Protein 9QK5 (pdb70)

Foldseek 3Di:
DKDKDCQLPDDAPQADPVRSVVCSVVCVVFVMDTDDPQKDKDKDKHKAQFAQVLLLVLVQPPQCLVQQAPQWPDKDQDPPDDSDFFGWIWTWGNDVDPTWTFIKGWHDDDPVQAKTKIFGPDIPDQFARKIKMKGKDWDDDPRGIIIMIMMMIMGGHDPPGDNCRSCVVVVVRVVRSVVSSNVSSNVCRVVPD

Organism: Solanum lycopersicum (NCBI:txid4081)

Nearest PDB structures (foldseek):
  7z1r-assembly1_D000  TM=9.922E-01  e=2.285E-39  Solanum lycopersicum
  7z1s-assembly1_A-2  TM=9.918E-01  e=5.623E-37  Solanum lycopersicum
  9gnm-assembly1_A  TM=9.883E-01  e=2.238E-33  Escherichia coli
  5mmq-assembly1_B  TM=9.909E-01  e=1.147E-32  Citrus sinensis
  8aya-assembly1_A  TM=9.780E-01  e=4.595E-31  Citrus sinensis

Sequence (193 aa):
LSTITTHHLTVPPGLTPEEFQELSSSIAEFHSYRINPGQCSSLLAQRIHAPVETVWTVVRRFDKPQTYYKHFIKSCSVGEDFRMTVGSTRDVTVISGLPAATSTERLDILDDDRHVTGFSIIGGEHRLRNYRSVTTVHGFERDGEIWTVVLESYVVDVPEGNTEEDTRLFADTVVKLNLQKLASVTETLAREAG

Radius of gyration: 16.55 Å; Cα contacts (8 Å, |Δi|>4): 390; chains: 1; bounding box: 50×35×40 Å

Structure (mmCIF, N/CA/C/O backbone):
data_9QK5
#
_entry.id   9QK5
#
_cell.length_a   90.066
_cell.length_b   90.066
_cell.length_c   51.402
_cell.angle_alpha   90.000
_cell.angle_beta   90.000
_cell.angle_gamma   120.000
#
_symmetry.space_group_name_H-M   'P 32 2 1'
#
loop_
_entity.id
_entity.type
_entity.pdbx_description
1 polymer SlPYL1-NIO
2 non-polymer 'CAFFEIC ACID'
3 non-polymer 'DIMETHYL SULFOXIDE'
4 non-polymer 'SULFATE ION'
5 water water
#
loop_
_atom_site.group_PDB
_atom_site.id
_atom_site.type_symbol
_atom_site.label_atom_id
_atom_site.label_alt_id
_atom_site.label_comp_id
_atom_site.label_asym_id
_atom_site.label_entity_id
_atom_site.label_seq_id
_atom_site.pdbx_PDB_ins_code
_atom_site.Cartn_x
_atom_site.Cartn_y
_atom_site.Cartn_z
_atom_site.occupancy
_atom_site.B_iso_or_equiv
_atom_site.auth_seq_id
_atom_site.auth_comp_id
_atom_site.auth_asym_id
_atom_site.auth_atom_id
_atom_site.pdbx_PDB_model_num
ATOM 1 N N . LEU A 1 27 ? 9.37561 29.10239 16.99236 1.000 66.72319 28 LEU A N 1
ATOM 2 C CA . LEU A 1 27 ? 9.37113 28.94646 15.53988 1.000 46.61948 28 LEU A CA 1
ATOM 3 C C . LEU A 1 27 ? 10.69906 28.38421 15.02963 1.000 41.45671 28 LEU A C 1
ATOM 4 O O . LEU A 1 27 ? 11.15782 27.35688 15.51770 1.000 48.15744 28 LEU A O 1
ATOM 9 N N . SER A 1 28 ? 11.30699 29.05662 14.05397 1.000 39.39577 29 SER A N 1
ATOM 10 C CA . SER A 1 28 ? 12.53907 28.57744 13.44666 1.000 45.87484 29 SER A CA 1
ATOM 11 C C . SER A 1 28 ? 13.74164 28.99432 14.28143 1.000 53.22912 29 SER A C 1
ATOM 12 O O . SER A 1 28 ? 13.74532 30.04527 14.92447 1.000 41.43173 29 SER A O 1
ATOM 15 N N . THR A 1 29 ? 14.77417 28.15670 14.26385 1.000 37.98717 30 THR A N 1
ATOM 16 C CA . THR A 1 29 ? 16.00753 28.42728 14.98163 1.000 33.92334 30 THR A CA 1
ATOM 17 C C . THR A 1 29 ? 17.17834 28.15846 14.04789 1.000 33.90545 30 THR A C 1
ATOM 18 O O . THR A 1 29 ? 17.03368 27.51869 13.00483 1.000 41.00892 30 THR A O 1
ATOM 22 N N . ILE A 1 30 ? 18.34166 28.65441 14.42913 1.000 33.38448 31 ILE A N 1
ATOM 23 C CA . ILE A 1 30 ? 19.57457 28.43101 13.68003 1.000 32.12049 31 ILE A CA 1
ATOM 24 C C . ILE A 1 30 ? 20.36513 27.32731 14.36378 1.000 40.51317 31 ILE A C 1
ATOM 25 O O . ILE A 1 30 ? 20.47175 27.29397 15.59756 1.000 36.66316 31 ILE A O 1
ATOM 30 N N . THR A 1 31 ? 20.89530 26.40094 13.56571 1.000 33.26585 32 THR A N 1
ATOM 31 C CA . THR A 1 31 ? 21.74691 25.35517 14.10864 1.000 34.15916 32 THR A CA 1
ATOM 32 C C . THR A 1 31 ? 23.00519 25.96820 14.71487 1.000 28.60789 32 THR A C 1
ATOM 33 O O . THR A 1 31 ? 23.39191 27.09677 14.40432 1.000 30.98145 32 THR A O 1
ATOM 37 N N . THR A 1 32 ? 23.63005 25.21777 15.62227 1.000 31.02203 33 THR A N 1
ATOM 38 C CA . THR A 1 32 ? 24.80992 25.69353 16.33621 1.000 30.15460 33 THR A CA 1
ATOM 39 C C . THR A 1 32 ? 26.04193 24.85555 16.02842 1.000 32.09060 33 THR A C 1
ATOM 40 O O . THR A 1 32 ? 27.00407 24.87523 16.80230 1.000 28.97927 33 THR A O 1
ATOM 44 N N . HIS A 1 33 ? 26.02580 24.11984 14.90818 1.000 26.83219 34 HIS A N 1
ATOM 45 C CA . HIS A 1 33 ? 27.15156 23.26740 14.54155 1.000 29.32823 34 HIS A CA 1
ATOM 46 C C . HIS A 1 33 ? 28.44527 24.05708 14.44705 1.000 25.50528 34 HIS A C 1
ATOM 47 O O . HIS A 1 33 ? 29.52571 23.51471 14.70300 1.000 27.20134 34 HIS A O 1
ATOM 54 N N . HIS A 1 34 ? 28.35794 25.32292 14.07106 1.000 25.09649 35 HIS A N 1
ATOM 55 C CA . HIS A 1 34 ? 29.53144 26.15864 13.87336 1.000 27.03595 35 HIS A CA 1
ATOM 56 C C . HIS A 1 34 ? 30.05701 26.76306 15.16655 1.000 24.70435 35 HIS A C 1
ATOM 57 O O . HIS A 1 34 ? 31.01699 27.53905 15.12002 1.000 25.18739 35 HIS A O 1
ATOM 64 N N . LEU A 1 35 ? 29.47613 26.42480 16.31668 1.000 23.93341 36 LEU A N 1
ATOM 65 C CA . LEU A 1 35 ? 29.86685 27.04650 17.57332 1.000 25.40456 36 LEU A CA 1
ATOM 66 C C . LEU A 1 35 ? 30.50305 26.08160 18.56470 1.000 31.38546 36 LEU A C 1
ATOM 67 O O . LEU A 1 35 ? 30.98088 26.53114 19.61272 1.000 34.06048 36 LEU A O 1
ATOM 72 N N . THR A 1 36 ? 30.53587 24.78440 18.26296 1.000 28.31301 37 THR A N 1
ATOM 73 C CA . THR A 1 36 ? 31.13166 23.78120 19.13102 1.000 28.91022 37 THR A CA 1
ATOM 74 C C . THR A 1 36 ? 31.94117 22.82353 18.27088 1.000 28.78569 37 THR A C 1
ATOM 75 O O . THR A 1 36 ? 31.75369 22.74121 17.05474 1.000 31.58311 37 THR A O 1
ATOM 79 N N . VAL A 1 37 ? 32.85087 22.10012 18.91337 1.000 31.32707 38 VAL A N 1
ATOM 80 C CA . VAL A 1 37 ? 33.69251 21.14483 18.19921 1.000 30.67161 38 VAL A CA 1
ATOM 81 C C . VAL A 1 37 ? 32.87635 19.87687 17.97728 1.000 31.94976 38 VAL A C 1
ATOM 82 O O . VAL A 1 37 ? 32.44618 19.25012 18.95163 1.000 30.94112 38 VAL A O 1
ATOM 86 N N . PRO A 1 38 ? 32.62449 19.46009 16.73611 1.000 35.43375 39 PRO A N 1
ATOM 87 C CA . PRO A 1 38 ? 31.93210 18.19131 16.53242 1.000 35.83032 39 PRO A CA 1
ATOM 88 C C . PRO A 1 38 ? 32.86082 17.03562 16.85531 1.000 33.29616 39 PRO A C 1
ATOM 89 O O . PRO A 1 38 ? 34.09462 17.17690 16.79768 1.000 33.18073 39 PRO A O 1
ATOM 93 N N . PRO A 1 39 ? 32.31673 15.87625 17.21549 1.000 37.79344 40 PRO A N 1
ATOM 94 C CA . PRO A 1 39 ? 33.17720 14.73971 17.56314 1.000 36.09650 40 PRO A CA 1
ATOM 95 C C . PRO A 1 39 ? 34.02666 14.30580 16.37761 1.000 28.61971 40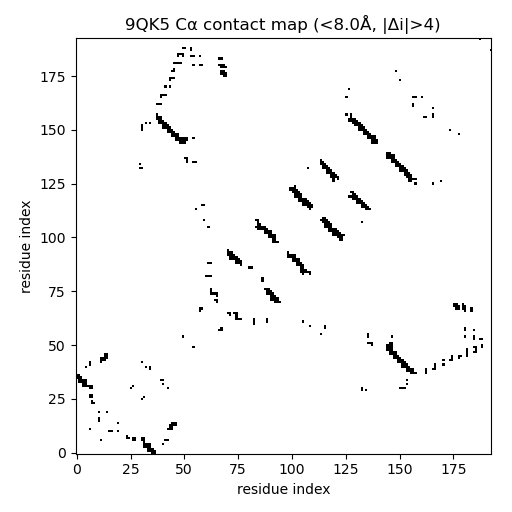 PRO A C 1
ATOM 96 O O . PRO A 1 39 ? 33.60878 14.38727 15.22216 1.000 39.29447 40 PRO A O 1
ATOM 100 N N . GLY A 1 40 ? 35.23719 13.84467 16.67490 1.000 41.30708 41 GLY A N 1
ATOM 101 C CA . GLY A 1 40 ? 36.15967 13.47936 15.62073 1.000 40.69301 41 GLY A CA 1
ATOM 102 C C . GLY A 1 40 ? 36.90161 14.64181 15.00671 1.000 35.11887 41 GLY A C 1
ATOM 103 O O . GLY A 1 40 ? 37.52144 14.47541 13.94810 1.000 38.13366 41 GLY A O 1
ATOM 104 N N . LEU A 1 41 ? 36.85076 15.81439 15.63058 1.000 31.57896 42 LEU A N 1
ATOM 105 C CA . LEU A 1 41 ? 37.61812 16.97644 15.20619 1.000 34.51929 42 LEU A CA 1
ATOM 106 C C . LEU A 1 41 ? 38.37840 17.48660 16.42108 1.000 33.97082 42 LEU A C 1
ATOM 107 O O . LEU A 1 41 ? 37.87126 17.42217 17.54564 1.000 35.60313 42 LEU A O 1
ATOM 112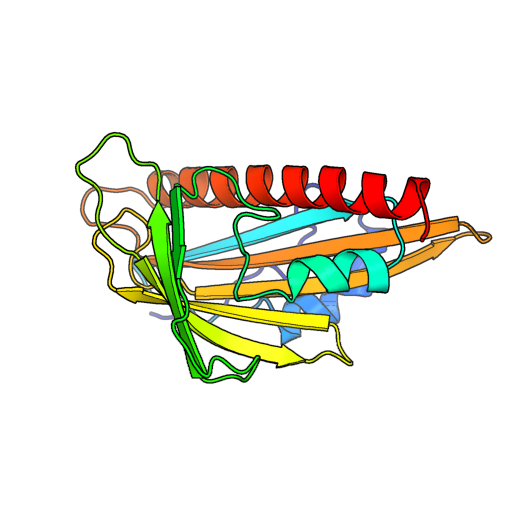 N N . THR A 1 42 ? 39.60779 17.96829 16.20467 1.000 29.25306 43 THR A N 1
ATOM 113 C CA . THR A 1 42 ? 40.33812 18.58622 17.29963 1.000 30.00959 43 THR A CA 1
ATOM 114 C C . THR A 1 42 ? 39.95160 20.05107 17.41048 1.000 25.77615 43 THR A C 1
ATOM 115 O O . THR A 1 42 ? 39.44631 20.64099 16.45261 1.000 27.77558 43 THR A O 1
ATOM 119 N N . PRO A 1 43 ? 40.16886 20.67123 18.57326 1.000 37.80101 44 PRO A N 1
ATOM 120 C CA . PRO A 1 43 ? 39.92939 22.11918 18.66150 1.000 27.92641 44 PRO A CA 1
ATOM 121 C C . PRO A 1 43 ? 40.71457 22.91496 17.63384 1.000 30.35605 44 PRO A C 1
ATOM 122 O O . PRO A 1 43 ? 40.18402 23.88333 17.07543 1.000 26.89784 44 PRO A O 1
ATOM 126 N N . GLU A 1 44 ? 41.96962 22.53123 17.37493 1.000 29.83328 45 GLU A N 1
ATOM 127 C CA . GLU A 1 44 ? 42.77121 23.20082 16.35207 1.000 30.51682 45 GLU A CA 1
ATOM 128 C C . GLU A 1 44 ? 42.10221 23.11210 14.98639 1.000 26.37092 45 GLU A C 1
ATOM 129 O O . GLU A 1 44 ? 42.01472 24.10777 14.25567 1.000 26.87564 45 GLU A O 1
ATOM 135 N N . GLU A 1 45 ? 41.63507 21.92035 14.61657 1.000 23.46939 46 GLU A N 1
ATOM 136 C CA . GLU A 1 45 ? 40.94129 21.77508 13.34507 1.000 21.89951 46 GLU A CA 1
ATOM 137 C C . GLU A 1 45 ? 39.68254 22.62605 13.32245 1.000 22.96149 46 GLU A C 1
ATOM 138 O O . GLU A 1 45 ? 39.40696 23.31731 12.33653 1.000 22.84220 46 GLU A O 1
ATOM 144 N N . PHE A 1 46 ? 38.91180 22.59982 14.41141 1.000 21.06592 47 PHE A N 1
ATOM 145 C CA . PHE A 1 46 ? 37.69872 23.40796 14.45833 1.000 22.31473 47 PHE A CA 1
ATOM 146 C C . PHE A 1 46 ? 38.00735 24.87638 14.21185 1.000 26.74805 47 PHE A C 1
ATOM 147 O O . PHE A 1 46 ? 37.26902 25.56178 13.49438 1.000 25.25684 47 PHE A O 1
ATOM 155 N N . GLN A 1 47 ? 39.08541 25.38273 14.81349 1.000 23.50186 48 GLN A N 1
ATOM 156 C CA . GLN A 1 47 ? 39.39171 26.80352 14.67894 1.000 26.74596 48 GLN A CA 1
ATOM 157 C C . GLN A 1 47 ? 39.63601 27.18966 13.22577 1.000 27.91986 48 GLN A C 1
ATOM 158 O O . GLN A 1 47 ? 39.30444 28.30988 12.81568 1.000 30.53754 48 GLN A O 1
ATOM 164 N N . GLU A 1 48 ? 40.21288 26.28404 12.43932 1.000 22.54346 49 GLU A N 1
ATOM 165 C CA . GLU A 1 48 ? 40.42137 26.50540 11.01242 1.000 26.61950 49 GLU A CA 1
ATOM 166 C C . GLU A 1 48 ? 39.15522 26.32449 10.18939 1.000 28.95725 49 GLU A C 1
ATOM 167 O O . GLU A 1 48 ? 39.08353 26.82444 9.06086 1.000 32.13369 49 GLU A O 1
ATOM 173 N N . LEU A 1 49 ? 38.16355 25.61858 10.71506 1.000 23.75765 50 LEU A N 1
ATOM 174 C CA . LEU A 1 49 ? 36.98650 25.26975 9.93908 1.000 24.62107 50 LEU A CA 1
ATOM 175 C C . LEU A 1 49 ? 35.73391 26.02513 10.34518 1.000 26.59464 50 LEU A C 1
ATOM 176 O O . LEU A 1 49 ? 34.70623 25.88768 9.67179 1.000 23.91578 50 LEU A O 1
ATOM 181 N N . SER A 1 50 ? 35.78036 26.81958 11.41842 1.000 25.77912 51 SER A N 1
ATOM 182 C CA . SER A 1 50 ? 34.54794 27.39775 11.93692 1.000 25.40250 51 SER A CA 1
ATOM 183 C C . SER A 1 50 ? 33.86017 28.28723 10.91077 1.000 27.19552 51 SER A C 1
ATOM 184 O O . SER A 1 50 ? 32.62638 28.33959 10.86485 1.000 23.78893 51 SER A O 1
ATOM 187 N N . SER A 1 51 ? 34.62880 28.99171 10.08049 1.000 26.14987 52 SER A N 1
ATOM 188 C CA . SER A 1 51 ? 34.00508 29.84845 9.08032 1.000 23.40479 52 SER A CA 1
ATOM 189 C C . SER A 1 51 ? 33.31524 29.01769 8.00932 1.000 27.64425 52 SER A C 1
ATOM 190 O O . SER A 1 51 ? 32.22441 29.37726 7.54916 1.000 24.85857 52 SER A O 1
ATOM 193 N N . SER A 1 52 ? 33.92492 27.88971 7.62149 1.000 21.28082 53 SER A N 1
ATOM 194 C CA . SER A 1 52 ? 33.30879 27.00357 6.63884 1.000 22.68564 53 SER A CA 1
ATOM 195 C C . SER A 1 52 ? 32.04933 26.35760 7.18945 1.000 22.39934 53 SER A C 1
ATOM 196 O O . SER A 1 52 ? 31.08425 26.15209 6.44709 1.000 22.79911 53 SER A O 1
ATOM 199 N N . ILE A 1 53 ? 32.05839 25.98918 8.47499 1.000 21.44198 54 ILE A N 1
ATOM 200 C CA . ILE A 1 53 ? 30.86203 25.40788 9.08736 1.000 25.44455 54 ILE A CA 1
ATOM 201 C C . ILE A 1 53 ? 29.73339 26.42650 9.10609 1.000 26.80747 54 ILE A C 1
ATOM 202 O O . ILE A 1 53 ? 28.57102 26.10370 8.83140 1.000 24.42673 54 ILE A O 1
ATOM 207 N N . ALA A 1 54 ? 30.04913 27.67728 9.43538 1.000 22.73814 55 ALA A N 1
ATOM 208 C CA . ALA A 1 54 ? 29.01795 28.70225 9.39966 1.000 22.60255 55 ALA A CA 1
ATOM 209 C C . ALA A 1 54 ? 28.44958 28.86742 7.99706 1.000 23.87047 55 ALA A C 1
ATOM 210 O O . ALA A 1 54 ? 27.23433 29.01658 7.82807 1.000 25.96187 55 ALA A O 1
ATOM 212 N N . GLU A 1 55 ? 29.31522 28.85291 6.98191 1.000 21.04945 56 GLU A N 1
ATOM 213 C CA . GLU A 1 55 ? 28.89099 29.14120 5.61420 1.000 21.80881 56 GLU A CA 1
ATOM 214 C C . GLU A 1 55 ? 28.11891 27.98076 4.99425 1.000 23.57223 56 GLU A C 1
ATOM 215 O O . GLU A 1 55 ? 27.12480 28.19966 4.29321 1.000 25.93335 56 GLU A O 1
ATOM 221 N N . PHE A 1 56 ? 28.57267 26.74407 5.20697 1.000 21.18866 57 PHE A N 1
ATOM 222 C CA . PHE A 1 56 ? 28.03762 25.59686 4.48556 1.000 21.05857 57 PHE A CA 1
ATOM 223 C C . PHE A 1 56 ? 27.25715 24.61737 5.34263 1.000 22.46895 57 PHE A C 1
ATOM 224 O O . PHE A 1 56 ? 26.53618 23.78426 4.78213 1.000 25.48899 57 PHE A O 1
ATOM 232 N N . HIS A 1 57 ? 27.39115 24.67347 6.67046 1.000 20.51145 58 HIS A N 1
ATOM 233 C CA . HIS A 1 57 ? 26.80738 23.67054 7.55779 1.000 21.52253 58 HIS A CA 1
ATOM 234 C C . HIS A 1 57 ? 25.92161 24.31192 8.61828 1.000 25.26146 58 HIS A C 1
ATOM 235 O O . HIS A 1 57 ? 25.86228 23.85043 9.76065 1.000 26.88039 58 HIS A O 1
ATOM 242 N N . SER A 1 58 ? 25.25864 25.39835 8.26657 1.000 25.24782 59 SER A N 1
ATOM 243 C CA . SER A 1 58 ? 24.29923 26.03136 9.14805 1.000 24.45372 59 SER A CA 1
ATOM 244 C C . SER A 1 58 ? 22.95754 26.03060 8.44430 1.000 29.79767 59 SER A C 1
ATOM 245 O O . SER A 1 58 ? 22.89092 26.20009 7.22235 1.000 31.02548 59 SER A O 1
ATOM 248 N N . TYR A 1 59 ? 21.90002 25.79876 9.21819 1.000 26.89308 60 TYR A N 1
ATOM 249 C CA . TYR A 1 59 ? 20.55780 25.65138 8.68628 1.000 29.65824 60 TYR A CA 1
ATOM 250 C C . TYR A 1 59 ? 19.57822 26.39470 9.58429 1.000 30.29391 60 TYR A C 1
ATOM 251 O O . TYR A 1 59 ? 19.81294 26.57192 10.78513 1.000 29.50746 60 TYR A O 1
ATOM 260 N N . ARG A 1 60 ? 18.47892 26.83669 8.99054 1.000 34.62562 61 ARG A N 1
ATOM 261 C CA . ARG A 1 60 ? 17.33905 27.32286 9.75160 1.000 35.20990 61 ARG A CA 1
ATOM 262 C C . ARG A 1 60 ? 16.35559 26.16833 9.84419 1.000 31.34226 61 ARG A C 1
ATOM 263 O O . ARG A 1 60 ? 15.84687 25.70241 8.82005 1.000 44.96057 61 ARG A O 1
ATOM 271 N N . ILE A 1 61 ? 16.11388 25.68904 11.05851 1.000 27.50146 62 ILE A N 1
ATOM 272 C CA . ILE A 1 61 ? 15.30820 24.49243 11.26351 1.000 31.21796 62 ILE A CA 1
ATOM 273 C C . ILE A 1 61 ? 13.99928 24.85533 11.94995 1.000 32.13360 62 ILE A C 1
ATOM 274 O O . ILE A 1 61 ? 13.88759 25.85843 12.65706 1.000 34.00686 62 ILE A O 1
ATOM 279 N N . ASN A 1 62 ? 13.00567 24.00180 11.75072 1.000 29.28853 63 ASN A N 1
ATOM 280 C CA . ASN A 1 62 ? 11.66145 24.18118 12.26762 1.000 31.64784 63 ASN A CA 1
ATOM 281 C C . ASN A 1 62 ? 11.34165 23.06947 13.25323 1.000 31.88032 63 ASN A C 1
ATOM 282 O O . ASN A 1 62 ? 11.99349 22.01617 13.24798 1.000 28.44817 63 ASN A O 1
ATOM 287 N N . PRO A 1 63 ? 10.33227 23.25613 14.10245 1.000 32.77996 64 PRO A N 1
ATOM 288 C CA . PRO A 1 63 ? 9.86345 22.14049 14.92582 1.000 32.88689 64 PRO A CA 1
ATOM 289 C C . PRO A 1 63 ? 9.54581 20.94647 14.03683 1.000 31.87732 64 PRO A C 1
ATOM 290 O O . PRO A 1 63 ? 9.00010 21.09038 12.94053 1.000 32.49301 64 PRO A O 1
ATOM 294 N N . GLY A 1 64 ? 9.95343 19.76552 14.48436 1.000 31.26229 65 GLY A N 1
ATOM 295 C CA . GLY A 1 64 ? 9.77648 18.57359 13.69076 1.000 28.40622 65 GLY A CA 1
ATOM 296 C C . GLY A 1 64 ? 10.94221 18.24271 12.79013 1.000 26.79875 65 GLY A C 1
ATOM 297 O O . GLY A 1 64 ? 10.86717 17.25989 12.04608 1.000 26.86364 65 GLY A O 1
ATOM 298 N N . GLN A 1 65 ? 11.99954 19.04504 12.80918 1.000 26.56279 66 GLN A N 1
ATOM 299 C CA . GLN A 1 65 ? 13.20948 18.75731 12.05485 1.000 22.01425 66 GLN A CA 1
ATOM 300 C C . GLN A 1 65 ? 14.37839 18.59937 13.01255 1.000 25.70696 66 GLN A C 1
ATOM 301 O O . GLN A 1 65 ? 14.36636 19.10595 14.13799 1.000 28.42214 66 GLN A O 1
ATOM 307 N N . CYS A 1 66 ? 15.39540 17.88135 12.55679 1.000 22.49229 67 CYS A N 1
ATOM 308 C CA . CYS A 1 66 ? 16.63078 17.81744 13.31838 1.000 23.01715 67 CYS A CA 1
ATOM 309 C C . CYS A 1 66 ? 17.81361 17.97678 12.37801 1.000 21.93697 67 CYS A C 1
ATOM 310 O O . CYS A 1 66 ? 17.69284 17.84427 11.16092 1.000 20.35112 67 CYS A O 1
ATOM 313 N N . SER A 1 67 ? 18.96750 18.27462 12.96139 1.000 19.76623 68 SER A N 1
ATOM 314 C CA . SER A 1 67 ? 20.13901 18.56226 12.15682 1.000 19.85646 68 SER A CA 1
ATOM 315 C C . SER A 1 67 ? 21.38126 18.18021 12.94241 1.000 20.31399 68 SER A C 1
ATOM 316 O O . SER A 1 67 ? 21.42694 18.32694 14.16824 1.000 21.45093 68 SER A O 1
ATOM 319 N N . SER A 1 68 ? 22.39714 17.70234 12.22398 1.000 18.57685 69 SER A N 1
ATOM 320 C CA . SER A 1 68 ? 23.63379 17.27713 12.85429 1.000 18.38063 69 SER A CA 1
ATOM 321 C C . SER A 1 68 ? 24.79638 17.59081 11.92736 1.000 19.71138 69 SER A C 1
ATOM 322 O O . SER A 1 68 ? 24.62348 17.74672 10.71551 1.000 17.62858 69 SER A O 1
ATOM 325 N N . LEU A 1 69 ? 25.99427 17.67189 12.51586 1.000 18.81016 70 LEU A N 1
ATOM 326 C CA . LEU A 1 69 ? 27.24771 17.81448 11.78724 1.000 17.18473 70 LEU A CA 1
ATOM 327 C C . LEU A 1 69 ? 28.18193 16.69928 12.22742 1.000 19.00630 70 LEU A C 1
ATOM 328 O O . LEU A 1 69 ? 28.41529 16.52617 13.42844 1.000 22.00596 70 LEU A O 1
ATOM 333 N N . LEU A 1 70 ? 28.71467 15.95650 11.25940 1.000 17.54015 71 LEU A N 1
ATOM 334 C CA . LEU A 1 70 ? 29.66700 14.88075 11.51214 1.000 18.41152 71 LEU A CA 1
ATOM 335 C C . LEU A 1 70 ? 30.98855 15.19893 10.83137 1.000 17.93791 71 LEU A C 1
ATOM 336 O O . LEU A 1 70 ? 31.02717 15.89819 9.81729 1.000 17.24104 71 LEU A O 1
ATOM 341 N N . ALA A 1 71 ? 32.07727 14.69133 11.40376 1.000 18.79950 72 ALA A N 1
ATOM 342 C CA . ALA A 1 71 ? 33.40851 14.95233 10.87914 1.000 17.41932 72 ALA A CA 1
ATOM 343 C C . ALA A 1 71 ? 34.19393 13.65661 10.78044 1.000 17.66526 72 ALA A C 1
ATOM 344 O O . ALA A 1 71 ? 34.02528 12.74453 11.59415 1.000 19.42889 72 ALA A O 1
ATOM 346 N N . GLN A 1 72 ? 35.07623 13.59415 9.78256 1.000 16.21153 73 GLN A N 1
ATOM 347 C CA . GLN A 1 72 ? 35.93676 12.43490 9.58562 1.000 14.99035 73 GLN A CA 1
ATOM 348 C C . GLN A 1 72 ? 37.31147 12.89944 9.13297 1.000 16.06545 73 GLN A C 1
ATOM 349 O O . GLN A 1 72 ? 37.43668 13.52950 8.08194 1.000 16.54364 73 GLN A O 1
ATOM 355 N N . ARG A 1 73 ? 38.33884 12.54148 9.89721 1.000 17.40402 74 ARG A N 1
ATOM 356 C CA . ARG A 1 73 ? 39.71679 12.77169 9.47670 1.000 18.61896 74 ARG A CA 1
ATOM 357 C C . ARG A 1 73 ? 40.15640 11.66145 8.52494 1.000 16.59740 74 ARG A C 1
ATOM 358 O O . ARG A 1 73 ? 39.84844 10.48404 8.73278 1.000 18.25781 74 ARG A O 1
ATOM 366 N N . ILE A 1 74 ? 40.86532 12.03633 7.45940 1.000 19.27283 75 ILE A N 1
ATOM 367 C CA . ILE A 1 74 ? 41.33388 11.08576 6.45572 1.000 16.56998 75 ILE A CA 1
ATOM 368 C C . ILE A 1 74 ? 42.80239 11.37502 6.16087 1.000 17.29831 75 ILE A C 1
ATOM 369 O O . ILE A 1 74 ? 43.17150 12.52591 5.90312 1.000 17.82164 75 ILE A O 1
ATOM 374 N N . HIS A 1 75 ? 43.63050 10.33395 6.16491 1.000 19.97224 76 HIS A N 1
ATOM 375 C CA . HIS A 1 75 ? 45.05601 10.50077 5.89203 1.000 20.35707 76 HIS A CA 1
ATOM 376 C C . HIS A 1 75 ? 45.30051 10.36192 4.38872 1.000 21.17378 76 HIS A C 1
ATOM 377 O O . HIS A 1 75 ? 45.80482 9.36312 3.88006 1.000 21.52390 76 HIS A O 1
ATOM 384 N N . ALA A 1 76 ? 44.88278 11.40223 3.66844 1.000 20.24176 77 ALA A N 1
ATOM 385 C CA . ALA A 1 76 ? 45.03253 11.46486 2.22183 1.000 20.91429 77 ALA A CA 1
ATOM 386 C C . ALA A 1 76 ? 44.92507 12.92202 1.80392 1.000 20.76722 77 ALA A C 1
ATOM 387 O O . ALA A 1 76 ? 44.37479 13.74079 2.54750 1.000 21.94532 77 ALA A O 1
ATOM 389 N N . PRO A 1 77 ? 45.45455 13.28266 0.63404 1.000 21.69502 78 PRO A N 1
ATOM 390 C CA . PRO A 1 77 ? 45.34578 14.67504 0.18013 1.000 22.45394 78 PRO A CA 1
ATOM 391 C C . PRO A 1 77 ? 43.91356 15.04260 -0.18331 1.000 19.54292 78 PRO A C 1
ATOM 392 O O . PRO A 1 77 ? 43.10689 14.19257 -0.56698 1.000 20.33867 78 PRO A O 1
ATOM 396 N N . VAL A 1 78 ? 43.61616 16.33797 -0.07439 1.000 20.03202 79 VAL A N 1
ATOM 397 C CA . VAL A 1 78 ? 42.26042 16.83795 -0.32653 1.000 16.82631 79 VAL A CA 1
ATOM 398 C C . VAL A 1 78 ? 41.72918 16.36615 -1.66747 1.000 19.25286 79 VAL A C 1
ATOM 399 O O . VAL A 1 78 ? 40.57086 15.94372 -1.77357 1.000 20.00062 79 VAL A O 1
ATOM 403 N N . GLU A 1 79 ? 42.53128 16.49735 -2.72589 1.000 21.54671 80 GLU A N 1
ATOM 404 C CA . GLU A 1 79 ? 41.99059 16.23787 -4.05504 1.000 19.97933 80 GLU A CA 1
ATOM 405 C C . GLU A 1 79 ? 41.73672 14.75489 -4.26813 1.000 19.97236 80 GLU A C 1
ATOM 406 O O . GLU A 1 79 ? 40.83942 14.37965 -5.03260 1.000 21.45624 80 GLU A O 1
ATOM 412 N N . THR A 1 80 ? 42.47581 13.90288 -3.56609 1.000 19.76817 81 THR A N 1
ATOM 413 C CA . THR A 1 80 ? 42.19745 12.47610 -3.61362 1.000 18.64353 81 THR A CA 1
ATOM 414 C C . THR A 1 80 ? 40.84676 12.17429 -2.98369 1.000 21.14962 81 THR A C 1
ATOM 415 O O . THR A 1 80 ? 40.05986 11.38487 -3.52356 1.000 21.53225 81 THR A O 1
ATOM 419 N N . VAL A 1 81 ? 40.56493 12.78431 -1.83279 1.000 17.88757 82 VAL A N 1
ATOM 420 C CA . VAL A 1 81 ? 39.26281 12.60116 -1.19858 1.000 17.24387 82 VAL A CA 1
ATOM 421 C C . VAL A 1 81 ? 38.15915 13.19154 -2.06897 1.000 19.92797 82 VAL A C 1
ATOM 422 O O . VAL A 1 81 ? 37.10208 12.57996 -2.27082 1.000 18.52187 82 VAL A O 1
ATOM 426 N N . TRP A 1 82 ? 38.38684 14.39545 -2.59270 1.000 17.93376 83 TRP A N 1
ATOM 427 C CA . TRP A 1 82 ? 37.36341 15.08968 -3.36444 1.000 17.38998 83 TRP A CA 1
ATOM 428 C C . TRP A 1 82 ? 36.98944 14.31709 -4.62678 1.000 19.12190 83 TRP A C 1
ATOM 429 O O . TRP A 1 82 ? 35.81483 14.27290 -5.00941 1.000 20.71488 83 TRP A O 1
ATOM 440 N N . THR A 1 83 ? 37.96448 13.67451 -5.27001 1.000 20.95384 84 THR A N 1
ATOM 441 C CA . THR A 1 83 ? 37.67708 12.90081 -6.47504 1.000 21.15019 84 THR A CA 1
ATOM 442 C C . THR A 1 83 ? 36.60743 11.84044 -6.23057 1.000 23.22037 84 THR A C 1
ATOM 443 O O . THR A 1 83 ? 35.77489 11.58784 -7.11021 1.000 26.85323 84 THR A O 1
ATOM 447 N N . VAL A 1 84 ? 36.56955 11.26067 -5.03036 1.000 21.66969 85 VAL A N 1
ATOM 448 C CA . VAL A 1 84 ? 35.52299 10.29683 -4.68735 1.000 22.00205 85 VAL A CA 1
ATOM 449 C C . VAL A 1 84 ? 34.24088 10.99728 -4.22803 1.000 23.17896 85 VAL A C 1
ATOM 450 O O . VAL A 1 84 ? 33.13886 10.65379 -4.67614 1.000 25.68274 85 VAL A O 1
ATOM 454 N N . VAL A 1 85 ? 34.35768 11.96387 -3.30429 1.000 20.27863 86 VAL A N 1
ATOM 455 C CA . VAL A 1 85 ? 33.19588 12.67957 -2.75060 1.000 21.60600 86 VAL A CA 1
ATOM 456 C C . VAL A 1 85 ? 32.31128 13.24387 -3.85558 1.000 18.97505 86 VAL A C 1
ATOM 457 O O . VAL A 1 85 ? 31.07214 13.24052 -3.75688 1.000 19.68806 86 VAL A O 1
ATOM 461 N N . ARG A 1 86 ? 32.92430 13.77660 -4.90457 1.000 19.52247 87 ARG A N 1
ATOM 462 C CA . ARG A 1 86 ? 32.18365 14.54235 -5.89493 1.000 20.45979 87 ARG A CA 1
ATOM 463 C C . ARG A 1 86 ? 31.40296 13.68366 -6.88233 1.000 22.26825 87 ARG A C 1
ATOM 464 O O . ARG A 1 86 ? 30.61391 14.23359 -7.65247 1.000 21.43231 87 ARG A O 1
ATOM 472 N N . ARG A 1 87 ? 31.59845 12.36507 -6.89915 1.000 18.98597 88 ARG A N 1
ATOM 473 C CA . ARG A 1 87 ? 30.98256 11.50408 -7.91094 1.000 21.46658 88 ARG A CA 1
ATOM 474 C C . ARG A 1 87 ? 29.52728 11.22966 -7.53485 1.000 22.22495 88 ARG A C 1
ATOM 475 O O . ARG A 1 87 ? 29.17092 10.17982 -6.99592 1.000 20.02859 88 ARG A O 1
ATOM 483 N N . PHE A 1 88 ? 28.67041 12.20329 -7.85498 1.000 18.30953 89 PHE A N 1
ATOM 484 C CA . PHE A 1 88 ? 27.24627 12.11148 -7.54584 1.000 19.46473 89 PHE A CA 1
ATOM 485 C C . PHE A 1 88 ? 26.61683 10.86204 -8.15193 1.000 19.42365 89 PHE A C 1
ATOM 486 O O . PHE A 1 88 ? 25.69009 10.28432 -7.57241 1.000 19.35690 89 PHE A O 1
ATOM 494 N N . ASP A 1 89 ? 27.10234 10.42986 -9.30911 1.000 18.68290 90 ASP A N 1
ATOM 495 C CA . ASP A 1 89 ? 26.54803 9.25339 -9.96580 1.000 20.56207 90 ASP A CA 1
ATOM 496 C C . ASP A 1 89 ? 26.95457 7.92979 -9.32714 1.000 23.95528 90 ASP A C 1
ATOM 497 O O . ASP A 1 89 ? 26.36460 6.90648 -9.67892 1.000 24.45831 90 ASP A O 1
ATOM 502 N N . LYS A 1 90 ? 27.91947 7.91222 -8.40441 1.000 20.26471 91 LYS A N 1
ATOM 503 C CA . LYS A 1 90 ? 28.44456 6.66570 -7.83851 1.000 19.39089 91 LYS A CA 1
ATOM 504 C C . LYS A 1 90 ? 28.53217 6.73354 -6.31698 1.000 18.75398 91 LYS A C 1
ATOM 505 O O . LYS A 1 90 ? 29.60323 6.53318 -5.73676 1.000 19.91810 91 LYS A O 1
ATOM 511 N N . PRO A 1 91 ? 27.41089 6.96491 -5.62891 1.000 18.88028 92 PRO A N 1
ATOM 512 C CA . PRO A 1 91 ? 27.47193 7.02190 -4.16451 1.000 16.90238 92 PRO A CA 1
ATOM 513 C C . PRO A 1 91 ? 27.88019 5.70534 -3.53798 1.000 18.69137 92 PRO A C 1
ATOM 514 O O . PRO A 1 91 ? 28.41642 5.71043 -2.42299 1.000 17.89334 92 PRO A O 1
ATOM 518 N N . GLN A 1 92 ? 27.65620 4.58469 -4.22685 1.000 19.99686 93 GLN A N 1
ATOM 519 C CA . GLN A 1 92 ? 28.05328 3.28391 -3.71023 1.000 19.96686 93 GLN A CA 1
ATOM 520 C C . GLN A 1 92 ? 29.55994 3.16262 -3.54522 1.000 21.19400 93 GLN A C 1
ATOM 521 O O . GLN A 1 92 ? 30.01612 2.24733 -2.84767 1.000 23.30499 93 GLN A O 1
ATOM 527 N N . THR A 1 93 ? 30.33508 4.07236 -4.15270 1.000 19.42798 94 THR A N 1
ATOM 528 C CA . THR A 1 93 ? 31.78768 4.05365 -4.00459 1.000 20.26589 94 THR A CA 1
ATOM 529 C C . THR A 1 93 ? 32.21115 4.34368 -2.57217 1.000 25.17995 94 THR A C 1
ATOM 530 O O . THR A 1 93 ? 33.26686 3.87465 -2.13698 1.000 27.37618 94 THR A O 1
ATOM 534 N N A TYR A 1 94 ? 31.41101 5.09446 -1.81274 0.500 21.59349 95 TYR A N 1
ATOM 535 N N B TYR A 1 94 ? 31.41094 5.09444 -1.81277 0.500 21.59749 95 TYR A N 1
ATOM 536 C CA A TYR A 1 94 ? 31.77171 5.33903 -0.42372 0.500 26.59953 95 TYR A CA 1
ATOM 537 C CA B TYR A 1 94 ? 31.77163 5.33947 -0.42383 0.500 26.59910 95 TYR A CA 1
ATOM 538 C C A TYR A 1 94 ? 30.64319 5.15248 0.58210 0.500 30.25358 95 TYR A C 1
ATOM 539 C C B TYR A 1 94 ? 30.64305 5.15331 0.58200 0.500 30.25319 95 TYR A C 1
ATOM 540 O O A TYR A 1 94 ? 30.89423 5.25945 1.78792 0.500 32.96264 95 TYR A O 1
ATOM 541 O O B TYR A 1 94 ? 30.89389 5.26140 1.78777 0.500 32.96588 95 TYR A O 1
ATOM 558 N N . LYS A 1 95 ? 29.42655 4.85606 0.14139 1.000 18.10268 96 LYS A N 1
ATOM 559 C CA . LYS A 1 95 ? 28.32166 4.65385 1.06098 1.000 16.56489 96 LYS A CA 1
ATOM 560 C C . LYS A 1 95 ? 27.99103 3.17292 1.14354 1.000 21.56835 96 LYS A C 1
ATOM 561 O O . LYS A 1 95 ? 28.15708 2.43122 0.17277 1.000 21.72103 96 LYS A O 1
ATOM 567 N N . HIS A 1 96 ? 27.52146 2.77048 2.31292 1.000 19.57960 97 HIS A N 1
ATOM 568 C CA . HIS A 1 96 ? 26.98714 1.43903 2.54905 1.000 21.70215 97 HIS A CA 1
ATOM 569 C C . HIS A 1 96 ? 25.50011 1.39078 2.19989 1.000 20.99235 97 HIS A C 1
ATOM 570 O O . HIS A 1 96 ? 24.82790 2.41343 2.04031 1.000 21.92505 97 HIS A O 1
ATOM 577 N N . PHE A 1 97 ? 24.98046 0.17056 2.09461 1.000 20.95558 98 PHE A N 1
ATOM 578 C CA . PHE A 1 97 ? 23.54932 -0.09253 1.92677 1.000 20.12684 98 PHE A CA 1
ATOM 579 C C . PHE A 1 97 ? 22.98108 0.39700 0.60235 1.000 20.46304 98 PHE A C 1
ATOM 580 O O . PHE A 1 97 ? 21.77894 0.65570 0.51248 1.000 23.57204 98 PHE A O 1
ATOM 588 N N . ILE A 1 98 ? 23.80226 0.53885 -0.43420 1.000 21.94084 99 ILE A N 1
ATOM 589 C CA . ILE A 1 98 ? 23.32579 0.93333 -1.75935 1.000 21.59575 99 ILE A CA 1
ATOM 590 C C . ILE A 1 98 ? 23.20478 -0.33040 -2.60009 1.000 19.95857 99 ILE A C 1
ATOM 591 O O . ILE A 1 98 ? 24.21339 -0.96538 -2.92668 1.000 22.93762 99 ILE A O 1
ATOM 596 N N . LYS A 1 99 ? 21.97058 -0.70361 -2.95013 1.000 21.98673 100 LYS A N 1
ATOM 597 C CA . LYS A 1 99 ? 21.77113 -1.81394 -3.87901 1.000 24.35167 100 LYS A CA 1
ATOM 598 C C . LYS A 1 99 ? 22.11426 -1.39886 -5.30552 1.000 23.68459 100 LYS A C 1
ATOM 599 O O . LYS A 1 99 ? 22.80447 -2.12622 -6.03018 1.000 26.38157 100 LYS A O 1
ATOM 605 N N . SER A 1 100 ? 21.65454 -0.22319 -5.72264 1.000 23.21237 101 SER A N 1
ATOM 606 C CA . SER A 1 100 ? 21.97196 0.27245 -7.05241 1.000 23.52726 101 SER A CA 1
ATOM 607 C C . SER A 1 100 ? 21.78779 1.78004 -7.06994 1.000 22.47547 101 SER A C 1
ATOM 608 O O . SER A 1 100 ? 21.15952 2.36054 -6.18340 1.000 22.06094 101 SER A O 1
ATOM 611 N N . CYS A 1 101 ? 22.35025 2.40438 -8.09682 1.000 24.51362 102 CYS A N 1
ATOM 612 C CA . CYS A 1 101 ? 22.15904 3.82795 -8.31826 1.000 22.69664 102 CYS A CA 1
AT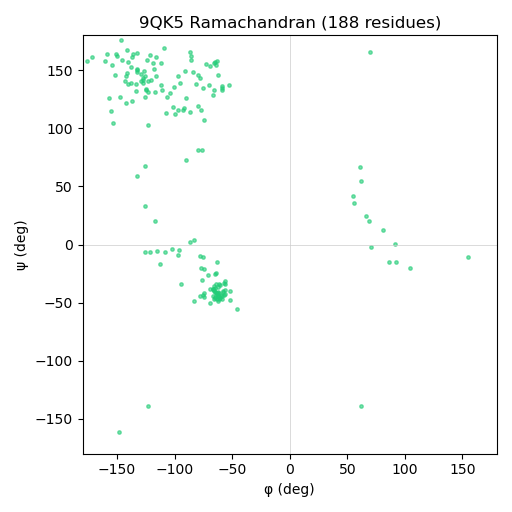OM 613 C C . CYS A 1 101 ? 22.18628 4.05650 -9.81726 1.000 24.44525 102 CYS A C 1
ATOM 614 O O . CYS A 1 101 ? 23.13077 3.62959 -10.48743 1.000 30.83291 102 CYS A O 1
ATOM 617 N N . SER A 1 102 ? 21.15357 4.71706 -10.33532 1.000 22.44095 103 SER A N 1
ATOM 618 C CA . SER A 1 102 ? 21.04705 4.98666 -11.76051 1.000 25.50092 103 SER A CA 1
ATOM 619 C C . SER A 1 102 ? 20.91091 6.47948 -12.00482 1.000 26.95510 103 SER A C 1
ATOM 620 O O . SER A 1 102 ? 20.23780 7.18906 -11.25005 1.000 27.37454 103 SER A O 1
ATOM 623 N N . VAL A 1 103 ? 21.57345 6.94920 -13.05628 1.000 27.25587 104 VAL A N 1
ATOM 624 C CA . VAL A 1 103 ? 21.42579 8.32454 -13.51638 1.000 25.96933 104 VAL A CA 1
ATOM 625 C C . VAL A 1 103 ? 20.93890 8.41601 -14.95194 1.000 35.04998 104 VAL A C 1
ATOM 626 O O . VAL A 1 103 ? 20.66039 9.52825 -15.42578 1.000 35.73098 104 VAL A O 1
ATOM 630 N N . GLY A 1 104 ? 20.83017 7.29808 -15.66345 1.000 34.26369 105 GLY A N 1
ATOM 631 C CA . GLY A 1 104 ? 20.31970 7.32279 -17.01976 1.000 57.43584 105 GLY A CA 1
ATOM 632 C C . GLY A 1 104 ? 21.25616 7.97201 -18.01744 1.000 66.10256 105 GLY A C 1
ATOM 633 O O . GLY A 1 104 ? 22.20794 8.66162 -17.63774 1.000 56.33701 105 GLY A O 1
ATOM 634 N N . GLU A 1 105 ? 20.98796 7.76246 -19.30215 1.000 68.51252 106 GLU A N 1
ATOM 635 C CA . GLU A 1 105 ? 21.86866 8.26500 -20.34156 1.000 71.57833 106 GLU A CA 1
ATOM 636 C C . GLU A 1 105 ? 21.86134 9.79117 -20.35541 1.000 70.55506 106 GLU A C 1
ATOM 637 O O . GLU A 1 105 ? 20.92079 10.44026 -19.88925 1.000 76.87552 106 GLU A O 1
ATOM 643 N N . ASP A 1 106 ? 22.94435 10.36018 -20.88691 1.000 72.15556 107 ASP A N 1
ATOM 644 C CA . ASP A 1 106 ? 23.14279 11.80399 -21.00626 1.000 77.85075 107 ASP A CA 1
ATOM 645 C C . ASP A 1 106 ? 23.33813 12.50370 -19.66483 1.000 65.35071 107 ASP A C 1
ATOM 646 O O . ASP A 1 106 ? 23.15764 13.72208 -19.57251 1.000 57.02304 107 ASP A O 1
ATOM 651 N N . PHE A 1 107 ? 23.71051 11.76683 -18.61947 1.000 53.85877 108 PHE A N 1
ATOM 652 C CA . PHE A 1 107 ? 23.98041 12.38824 -17.32887 1.000 44.26498 108 PHE A CA 1
ATOM 653 C C . PHE A 1 107 ? 25.21929 13.26816 -17.41937 1.000 41.94911 108 PHE A C 1
ATOM 654 O O . PHE A 1 107 ? 26.27473 12.82938 -17.88553 1.000 43.99655 108 PHE A O 1
ATOM 662 N N . ARG A 1 108 ? 25.08757 14.51247 -16.97312 1.000 45.17843 109 ARG A N 1
ATOM 663 C CA . ARG A 1 108 ? 26.21573 15.41156 -16.80026 1.000 45.14439 109 ARG A CA 1
ATOM 664 C C . ARG A 1 108 ? 26.34095 15.74936 -15.32298 1.000 42.28274 109 ARG A C 1
ATOM 665 O O . ARG A 1 108 ? 25.33493 15.86139 -14.61594 1.000 40.41319 109 ARG A O 1
ATOM 673 N N . MET A 1 109 ? 27.57905 15.90352 -14.85792 1.000 37.06617 110 MET A N 1
ATOM 674 C CA . MET A 1 109 ? 27.84665 16.28428 -13.47130 1.000 32.07712 110 MET A CA 1
ATOM 675 C C . MET A 1 109 ? 27.56403 17.77909 -13.33144 1.000 31.72916 110 MET A C 1
ATOM 676 O O . MET A 1 109 ? 28.46069 18.62632 -13.38633 1.000 37.31001 110 MET A O 1
ATOM 681 N N . THR A 1 110 ? 26.2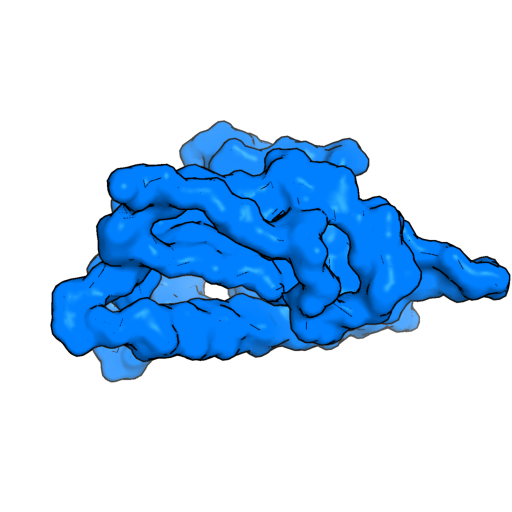7923 18.10830 -13.17049 1.000 30.41161 111 THR A N 1
ATOM 682 C CA . THR A 1 110 ? 25.84124 19.49440 -13.05328 1.000 29.23763 111 THR A CA 1
ATOM 683 C C . THR A 1 110 ? 24.73138 19.59960 -12.01989 1.000 26.68971 111 THR A C 1
ATOM 684 O O . THR A 1 110 ? 23.92054 18.68474 -11.85324 1.000 26.08136 111 THR A O 1
ATOM 688 N N . VAL A 1 111 ? 24.69846 20.74643 -11.33957 1.000 27.38722 112 VAL A N 1
ATOM 689 C CA . VAL A 1 111 ? 23.67555 20.99726 -10.33354 1.000 25.72577 112 VAL A CA 1
ATOM 690 C C . VAL A 1 111 ? 22.29877 20.90653 -10.97550 1.000 23.36152 112 VAL A C 1
ATOM 691 O O . VAL A 1 111 ? 22.07308 21.39736 -12.08962 1.000 28.07754 112 VAL A O 1
ATOM 695 N N . GLY A 1 112 ? 21.37393 20.23843 -10.28051 1.000 25.63080 113 GLY A N 1
ATOM 696 C CA . GLY A 1 112 ? 20.04213 19.98523 -10.77964 1.000 26.19689 113 GLY A CA 1
ATOM 697 C C . GLY A 1 112 ? 19.81356 18.56069 -11.24286 1.000 25.47410 113 GLY A C 1
ATOM 698 O O . GLY A 1 112 ? 18.65796 18.13500 -11.34283 1.000 27.72851 113 GLY A O 1
ATOM 699 N N . SER A 1 113 ? 20.88194 17.82766 -11.54553 1.000 24.41419 114 SER A N 1
ATOM 700 C CA . SER A 1 113 ? 20.76765 16.43703 -11.96075 1.000 22.14499 114 SER A CA 1
ATOM 701 C C . SER A 1 113 ? 20.21451 15.59237 -10.82468 1.000 22.59185 114 SER A C 1
ATOM 702 O O . SER A 1 113 ? 20.33939 15.92541 -9.64530 1.000 22.86239 114 SER A O 1
ATOM 705 N N . THR A 1 114 ? 19.62893 14.45938 -11.18871 1.000 23.89846 115 THR A N 1
ATOM 706 C CA . THR A 1 114 ? 19.08431 13.55351 -10.19415 1.000 24.04620 115 THR A CA 1
ATOM 707 C C . THR A 1 114 ? 19.68544 12.16795 -10.34977 1.000 23.21512 115 THR A C 1
ATOM 708 O O . THR A 1 114 ? 20.20102 11.79283 -11.40558 1.000 23.98588 115 THR A O 1
ATOM 712 N N . ARG A 1 115 ? 19.60627 11.41147 -9.26966 1.000 19.54408 116 ARG A N 1
ATOM 713 C CA . ARG A 1 115 ? 19.96171 10.00296 -9.28565 1.000 19.10205 116 ARG A CA 1
ATOM 714 C C . ARG A 1 115 ? 18.85912 9.23300 -8.57785 1.000 22.94987 116 ARG A C 1
ATOM 715 O O . ARG A 1 115 ? 18.19012 9.76314 -7.68779 1.000 20.72238 116 ARG A O 1
ATOM 723 N N . ASP A 1 116 ? 18.66245 7.98102 -8.98634 1.000 24.62074 117 ASP A N 1
ATOM 724 C CA . ASP A 1 116 ? 17.71278 7.07561 -8.34980 1.000 23.46410 117 ASP A CA 1
ATOM 725 C C . ASP A 1 116 ? 18.52770 6.05232 -7.57335 1.000 25.59816 117 ASP A C 1
ATOM 726 O O . ASP A 1 116 ? 19.24321 5.24456 -8.17422 1.000 27.41647 117 ASP A O 1
ATOM 731 N N . VAL A 1 117 ? 18.43395 6.08800 -6.24584 1.000 22.54890 118 VAL A N 1
ATOM 732 C CA . VAL A 1 117 ? 19.19722 5.19817 -5.37180 1.000 22.91608 118 VAL A CA 1
ATOM 733 C C . VAL A 1 117 ? 18.24858 4.15797 -4.79639 1.000 25.21663 118 VAL A C 1
ATOM 734 O O . VAL A 1 117 ? 17.20076 4.50306 -4.24091 1.000 28.85239 118 VAL A O 1
ATOM 738 N N . THR A 1 118 ? 18.59591 2.88556 -4.94074 1.000 24.29196 119 THR A N 1
ATOM 739 C CA . THR A 1 118 ? 17.83856 1.82307 -4.29794 1.000 25.84790 119 THR A CA 1
ATOM 740 C C . THR A 1 118 ? 18.61514 1.39528 -3.06294 1.000 26.71378 119 THR A C 1
ATOM 741 O O . THR A 1 118 ? 19.75922 0.94040 -3.17290 1.000 23.50727 119 THR A O 1
ATOM 745 N N . VAL A 1 119 ? 18.00279 1.55859 -1.89756 1.000 25.45615 120 VAL A N 1
ATOM 746 C CA . VAL A 1 119 ? 18.66536 1.33449 -0.61957 1.000 24.38752 120 VAL A CA 1
ATOM 747 C C . VAL A 1 119 ? 18.37748 -0.07917 -0.13703 1.000 26.70393 120 VAL A C 1
ATOM 748 O O . VAL A 1 119 ? 17.25460 -0.58544 -0.27248 1.000 31.19366 120 VAL A O 1
ATOM 752 N N . ILE A 1 120 ? 19.40535 -0.72352 0.40769 1.000 24.44006 121 ILE A N 1
ATOM 753 C CA . ILE A 1 120 ? 19.27991 -2.04429 1.02028 1.000 25.57856 121 ILE A CA 1
ATOM 754 C C . ILE A 1 120 ? 18.59019 -1.83177 2.35854 1.000 26.71121 121 ILE A C 1
ATOM 755 O O . ILE A 1 120 ? 19.18313 -1.30278 3.30169 1.000 32.45697 121 ILE A O 1
ATOM 760 N N . SER A 1 121 ? 17.32072 -2.22791 2.43688 1.000 32.21743 122 SER A N 1
ATOM 761 C CA . SER A 1 121 ? 16.47909 -1.88969 3.57030 1.000 37.16465 122 SER A CA 1
ATOM 762 C C . SER A 1 121 ? 15.82495 -3.08548 4.24457 1.000 34.38410 122 SER A C 1
ATOM 763 O O . SER A 1 121 ? 15.17946 -2.90365 5.27713 1.000 43.83195 122 SER A O 1
ATOM 766 N N . GLY A 1 122 ? 15.94543 -4.29217 3.69573 1.000 34.86908 123 GLY A N 1
ATOM 767 C CA . GLY A 1 122 ? 15.26724 -5.43288 4.28786 1.000 36.64286 123 GLY A CA 1
ATOM 768 C C . GLY A 1 122 ? 13.76458 -5.38264 4.11373 1.000 44.69722 123 GLY A C 1
ATOM 769 O O . GLY A 1 122 ? 13.04587 -6.28848 4.54088 1.000 43.31750 123 GLY A O 1
ATOM 770 N N . LEU A 1 123 ? 13.29019 -4.31204 3.49931 1.000 47.13374 124 LEU A N 1
ATOM 771 C CA . LEU A 1 123 ? 11.91381 -4.11338 3.09594 1.000 44.91061 124 LEU A CA 1
ATOM 772 C C . LEU A 1 123 ? 11.84742 -4.19127 1.57470 1.000 44.51703 124 LEU A C 1
ATOM 773 O O . LEU A 1 123 ? 12.88215 -4.22280 0.89847 1.000 52.95552 124 LEU A O 1
ATOM 778 N N . PRO A 1 124 ? 10.64722 -4.25438 0.99621 1.000 62.24046 125 PRO A N 1
ATOM 779 C CA . PRO A 1 124 ? 10.55184 -4.31618 -0.46903 1.000 48.30196 125 PRO A CA 1
ATOM 780 C C . PRO A 1 124 ? 11.21145 -3.10573 -1.11061 1.000 64.10222 125 PRO A C 1
ATOM 781 O O . PRO A 1 124 ? 10.98729 -1.96593 -0.70086 1.000 57.98190 125 PRO A O 1
ATOM 785 N N . ALA A 1 125 ? 12.02976 -3.36832 -2.12662 1.000 62.74919 126 ALA A N 1
ATOM 786 C CA . ALA A 1 125 ? 12.90384 -2.34404 -2.68172 1.000 67.30728 126 ALA A CA 1
ATOM 787 C C . ALA A 1 125 ? 12.09911 -1.23560 -3.34822 1.000 65.69304 126 ALA A C 1
ATOM 788 O O . ALA A 1 125 ? 11.17205 -1.49646 -4.12200 1.000 66.99363 126 ALA A O 1
ATOM 790 N N . ALA A 1 126 ? 12.45829 0.00761 -3.03713 1.000 67.77900 127 ALA A N 1
ATOM 791 C CA . ALA A 1 126 ? 11.87182 1.16765 -3.69160 1.000 53.70297 127 ALA A CA 1
ATOM 792 C C . ALA A 1 126 ? 12.96844 2.00726 -4.33351 1.000 65.54005 127 ALA A C 1
ATOM 793 O O . ALA A 1 126 ? 13.90999 1.46728 -4.92353 1.000 64.85429 127 ALA A O 1
ATOM 795 N N . THR A 1 127 ? 12.86382 3.32727 -4.22018 1.000 59.24218 128 THR A N 1
ATOM 796 C CA . THR A 1 127 ? 13.81977 4.21023 -4.87249 1.000 39.03930 128 THR A CA 1
ATOM 797 C C . THR A 1 127 ? 13.81936 5.53918 -4.13798 1.000 36.27122 128 THR A C 1
ATOM 798 O O . THR A 1 127 ? 12.75874 6.13658 -3.95862 1.000 39.56144 128 THR A O 1
ATOM 802 N N . SER A 1 128 ? 14.99641 5.98600 -3.70971 1.000 26.59383 129 SER A N 1
ATOM 803 C CA . SER A 1 128 ? 15.19393 7.35039 -3.22797 1.000 24.69803 129 SER A CA 1
ATOM 804 C C . SER A 1 128 ? 15.65632 8.19373 -4.41263 1.000 22.85632 129 SER A C 1
ATOM 805 O O . SER A 1 128 ? 16.73617 7.94941 -4.96083 1.000 24.83716 129 SER A O 1
ATOM 808 N N . THR A 1 129 ? 14.84223 9.17216 -4.81738 1.000 20.66420 130 THR A N 1
ATOM 809 C CA . THR A 1 129 ? 15.23497 10.10398 -5.86836 1.000 19.32037 130 THR A CA 1
ATOM 810 C C . THR A 1 129 ? 15.91991 11.28912 -5.20663 1.000 19.41698 130 THR A C 1
ATOM 811 O O . THR A 1 129 ? 15.37353 11.88573 -4.27386 1.000 19.65194 130 THR A O 1
ATOM 815 N N . GLU A 1 130 ? 17.13340 11.59718 -5.65613 1.000 19.03037 131 GLU A N 1
ATOM 816 C CA . GLU A 1 130 ? 17.96892 12.60115 -5.00667 1.000 16.85240 131 GLU A CA 1
ATOM 817 C C . GLU A 1 130 ? 18.47597 13.59820 -6.03377 1.000 18.85798 131 GLU A C 1
ATOM 818 O O . GLU A 1 130 ? 18.82596 13.21789 -7.15158 1.000 20.65207 131 GLU A O 1
ATOM 824 N N . ARG A 1 131 ? 18.52372 14.87337 -5.65704 1.000 18.24979 132 ARG A N 1
ATOM 825 C CA . ARG A 1 131 ? 18.93633 15.93444 -6.56251 1.000 17.82214 132 ARG A CA 1
ATOM 826 C C . ARG A 1 131 ? 20.26834 16.50777 -6.11117 1.000 20.41121 132 ARG A C 1
ATOM 827 O O . ARG A 1 131 ? 20.47289 16.74680 -4.92056 1.000 19.31615 132 ARG A O 1
ATOM 835 N N . LEU A 1 132 ? 21.15868 16.75295 -7.06652 1.000 18.36413 133 LEU A N 1
ATOM 836 C CA . LEU A 1 132 ? 22.43104 17.40348 -6.77751 1.000 18.79313 133 LEU A CA 1
ATOM 837 C C . LEU A 1 132 ? 22.19125 18.90370 -6.59339 1.000 19.54539 133 LEU A C 1
ATOM 838 O O . LEU A 1 132 ? 21.78321 19.59486 -7.53383 1.000 22.55794 133 LEU A O 1
ATOM 843 N N . ASP A 1 133 ? 22.44770 19.40800 -5.38264 1.000 18.43331 134 ASP A N 1
ATOM 844 C CA . ASP A 1 133 ? 22.14617 20.79669 -5.03501 1.000 19.80878 134 ASP A CA 1
ATOM 845 C C . ASP A 1 133 ? 23.32710 21.73848 -5.21994 1.000 22.71519 134 ASP A C 1
ATOM 846 O O . ASP A 1 133 ? 23.12660 22.92291 -5.53257 1.000 23.59827 134 ASP A O 1
ATOM 851 N N . ILE A 1 134 ? 24.54303 21.25553 -4.97263 1.000 20.87497 135 ILE A N 1
ATOM 852 C CA . ILE A 1 134 ? 25.75472 22.06634 -4.96939 1.000 20.29598 135 ILE A CA 1
ATOM 853 C C . ILE A 1 134 ? 26.87579 21.22141 -5.54935 1.000 22.43140 135 ILE A C 1
ATOM 854 O O . ILE A 1 134 ? 26.98419 20.02775 -5.25118 1.000 20.08345 135 ILE A O 1
ATOM 859 N N . LEU A 1 135 ? 27.73006 21.84326 -6.35974 1.000 22.25168 136 LEU A N 1
ATOM 860 C CA . LEU A 1 135 ? 28.96368 21.18797 -6.78335 1.000 20.36718 136 LEU A CA 1
ATOM 861 C C . LEU A 1 135 ? 29.96372 22.28727 -7.09529 1.000 25.83453 136 LEU A C 1
ATOM 862 O O . LEU A 1 135 ? 29.84536 22.96659 -8.11868 1.000 30.73060 136 LEU A O 1
ATOM 867 N N . ASP A 1 136 ? 30.92136 22.47809 -6.19910 1.000 20.57359 137 ASP A N 1
ATOM 868 C CA . ASP A 1 136 ? 31.95508 23.49985 -6.33421 1.000 22.16978 137 ASP A CA 1
ATOM 869 C C . ASP A 1 136 ? 33.28533 22.75670 -6.25751 1.000 19.74980 137 ASP A C 1
ATOM 870 O O . ASP A 1 136 ? 33.71649 22.36177 -5.17199 1.000 20.49589 137 ASP A O 1
ATOM 875 N N . ASP A 1 137 ? 33.92663 22.56235 -7.41265 1.000 24.04358 138 ASP A N 1
ATOM 876 C CA . ASP A 1 137 ? 35.20658 21.86233 -7.46405 1.000 23.61621 138 ASP A CA 1
ATOM 877 C C . ASP A 1 137 ? 36.35935 22.71054 -6.94204 1.000 27.12302 138 ASP A C 1
ATOM 878 O O . ASP A 1 137 ? 37.40062 22.15612 -6.57020 1.000 32.81958 138 ASP A O 1
ATOM 883 N N . ASP A 1 138 ? 36.20422 24.03373 -6.91680 1.000 26.87975 139 ASP A N 1
ATOM 884 C CA . ASP A 1 138 ? 37.26210 24.89570 -6.39932 1.000 25.84634 139 ASP A CA 1
ATOM 885 C C . ASP A 1 138 ? 37.27576 24.89217 -4.88035 1.000 24.65524 139 ASP A C 1
ATOM 886 O O . ASP A 1 138 ? 38.33873 24.77952 -4.25621 1.000 31.40067 139 ASP A O 1
ATOM 891 N N . ARG A 1 139 ? 36.10185 24.99918 -4.27226 1.000 21.52617 140 ARG A N 1
ATOM 892 C CA . ARG A 1 139 ? 35.98763 25.07039 -2.83014 1.000 21.50141 140 ARG A CA 1
ATOM 893 C C . ARG A 1 139 ? 35.69379 23.71896 -2.19391 1.000 21.61271 140 ARG A C 1
ATOM 894 O O . ARG A 1 139 ? 35.67166 23.63051 -0.96218 1.000 23.71691 140 ARG A O 1
ATOM 902 N N . HIS A 1 140 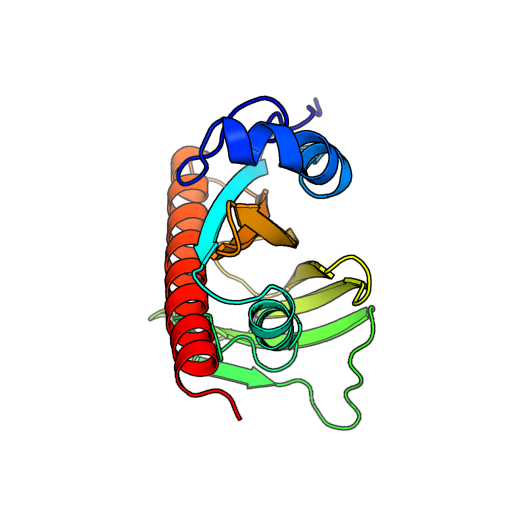? 35.48348 22.67332 -3.00142 1.000 18.66061 141 HIS A N 1
ATOM 903 C CA . HIS A 1 140 ? 35.26470 21.30643 -2.50753 1.000 18.47956 141 HIS A CA 1
ATOM 904 C C . HIS A 1 140 ? 34.00820 21.20744 -1.65016 1.000 19.03944 141 HIS A C 1
ATOM 905 O O . HIS A 1 140 ? 34.04053 20.75769 -0.50040 1.000 19.74491 141 HIS A O 1
ATOM 912 N N . VAL A 1 141 ? 32.89209 21.63895 -2.22609 1.000 18.64613 142 VAL A N 1
ATOM 913 C CA . VAL A 1 141 ? 31.58445 21.58634 -1.59061 1.000 17.45721 142 VAL A CA 1
ATOM 914 C C . VAL A 1 141 ? 30.64235 20.83938 -2.51447 1.000 18.49534 142 VAL A C 1
ATOM 915 O O . VAL A 1 141 ? 30.59282 21.11671 -3.72131 1.000 18.06921 142 VAL A O 1
ATOM 919 N N . THR A 1 142 ? 29.89236 19.90039 -1.95192 1.000 16.79671 143 THR A N 1
ATOM 920 C CA . THR A 1 142 ? 2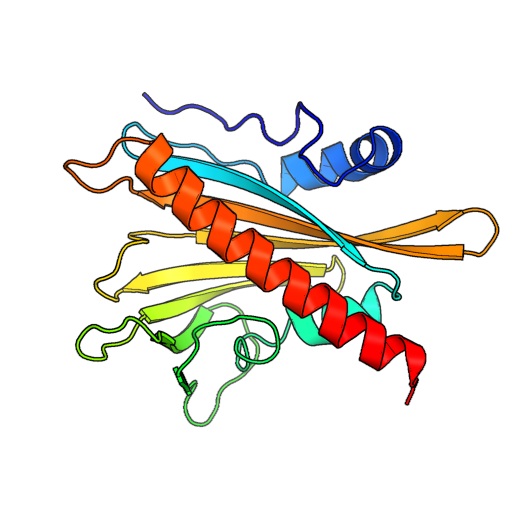8.78430 19.29664 -2.67594 1.000 17.42722 143 THR A CA 1
ATOM 921 C C . THR A 1 142 ? 27.62748 19.08781 -1.71015 1.000 17.67148 143 THR A C 1
ATOM 922 O O . THR A 1 142 ? 27.76754 19.24776 -0.49454 1.000 17.84344 143 THR A O 1
ATOM 926 N N . GLY A 1 143 ? 26.45917 18.78663 -2.25910 1.000 17.64305 144 GLY A N 1
ATOM 927 C CA . GLY A 1 143 ? 25.30001 18.54813 -1.42137 1.000 17.84697 144 GLY A CA 1
ATOM 928 C C . GLY A 1 143 ? 24.15192 18.03363 -2.24964 1.000 17.11298 144 GLY A C 1
ATOM 929 O O . GLY A 1 143 ? 24.12008 18.19889 -3.47435 1.000 18.61991 144 GLY A O 1
ATOM 930 N N . PHE A 1 144 ? 23.19241 17.42301 -1.56084 1.000 16.73969 145 PHE A N 1
ATOM 931 C CA . PHE A 1 144 ? 22.05623 16.84561 -2.25848 1.000 15.69407 145 PHE A CA 1
ATOM 932 C C . PHE A 1 144 ? 20.83764 16.86358 -1.35891 1.000 17.24673 145 PHE A C 1
ATOM 933 O O . PHE A 1 144 ? 20.93424 17.02674 -0.13805 1.000 17.11481 145 PHE A O 1
ATOM 941 N N . SER A 1 145 ? 19.68116 16.67646 -1.98955 1.000 17.67220 146 SER A N 1
ATOM 942 C CA . SER A 1 145 ? 18.40176 16.58982 -1.30619 1.000 17.70576 146 SER A CA 1
ATOM 943 C C . SER A 1 145 ? 17.68355 15.32077 -1.73356 1.000 18.84032 146 SER A C 1
ATOM 944 O O . SER A 1 145 ? 17.72813 14.93703 -2.90648 1.000 20.89078 146 SER A O 1
ATOM 947 N N . ILE A 1 146 ? 17.01571 14.66701 -0.78847 1.000 17.92032 147 ILE A N 1
ATOM 948 C CA . ILE A 1 146 ? 16.13549 13.54791 -1.11583 1.000 18.31434 147 ILE A CA 1
ATOM 949 C C . ILE A 1 146 ? 14.77501 14.13855 -1.43714 1.000 20.04194 147 ILE A C 1
ATOM 950 O O . ILE A 1 146 ? 14.11196 14.71368 -0.56803 1.000 22.14303 147 ILE A O 1
ATOM 955 N N . ILE A 1 147 ? 14.35826 14.00834 -2.69523 1.000 20.00080 148 ILE A N 1
ATOM 956 C CA . ILE A 1 147 ? 13.12120 14.63800 -3.12625 1.000 20.66184 148 ILE A CA 1
ATOM 957 C C . ILE A 1 147 ? 11.96302 13.66239 -3.22556 1.000 23.07734 148 ILE A C 1
ATOM 958 O O . ILE A 1 147 ? 10.83154 14.09180 -3.48098 1.000 24.65058 148 ILE A O 1
ATOM 963 N N . GLY A 1 148 ? 12.20023 12.37062 -3.00603 1.000 21.60859 149 GLY A N 1
ATOM 964 C CA . GLY A 1 148 ? 11.12366 11.40071 -2.88315 1.000 21.92460 149 GLY A CA 1
ATOM 965 C C . GLY A 1 148 ? 11.69062 10.04214 -2.54313 1.000 22.32043 149 GLY A C 1
ATOM 966 O O . GLY A 1 148 ? 12.87054 9.77564 -2.77702 1.000 22.57802 149 GLY A O 1
ATOM 967 N N . GLY A 1 149 ? 10.84851 9.18411 -1.96479 1.000 40.39787 150 GLY A N 1
ATOM 968 C CA . GLY A 1 149 ? 11.34864 7.82767 -1.78986 1.000 41.78961 150 GLY A CA 1
ATOM 969 C C . GLY A 1 149 ? 10.82227 6.89460 -0.71588 1.000 70.49453 150 GLY A C 1
ATOM 970 O O . GLY A 1 149 ? 11.17361 5.71069 -0.73481 1.000 75.12717 150 GLY A O 1
ATOM 971 N N . GLU A 1 150 ? 10.02048 7.38505 0.23120 1.000 78.43875 151 GLU A N 1
ATOM 972 C CA . GLU A 1 150 ? 9.32367 6.53035 1.19936 1.000 78.20266 151 GLU A CA 1
ATOM 973 C C . GLU A 1 150 ? 10.30586 5.73020 2.06449 1.000 76.74255 151 GLU A C 1
ATOM 974 O O . GLU A 1 150 ? 10.37960 4.50118 1.99918 1.000 70.80023 151 GLU A O 1
ATOM 980 N N . HIS A 1 151 ? 11.04777 6.45418 2.89425 1.000 63.71052 152 HIS A N 1
ATOM 981 C CA . HIS A 1 151 ? 11.95291 5.80118 3.83883 1.000 51.96427 152 HIS A CA 1
ATOM 982 C C . HIS A 1 151 ? 12.04692 6.65583 5.10099 1.000 46.10183 152 HIS A C 1
ATOM 983 O O . HIS A 1 151 ? 11.18450 7.49991 5.36212 1.000 41.62033 152 HIS A O 1
ATOM 990 N N . ARG A 1 152 ? 13.09495 6.43791 5.88783 1.000 35.45645 153 ARG A N 1
ATOM 991 C CA . ARG A 1 152 ? 13.19842 7.03490 7.21171 1.000 32.07885 153 ARG A CA 1
ATOM 992 C C . ARG A 1 152 ? 13.80687 8.43052 7.20893 1.000 37.39077 153 ARG A C 1
ATOM 993 O O . ARG A 1 152 ? 13.93762 9.03165 8.28031 1.000 36.14754 153 ARG A O 1
ATOM 1001 N N . LEU A 1 153 ? 14.14199 8.97779 6.04582 1.000 30.96006 154 LEU A N 1
ATOM 1002 C CA . LEU A 1 153 ? 14.84345 10.26004 5.94784 1.000 25.52031 154 LEU A CA 1
ATOM 1003 C C . LEU A 1 153 ? 14.05426 11.20508 5.03923 1.000 26.04609 154 LEU A C 1
ATOM 1004 O O . LEU A 1 153 ? 14.51961 11.56340 3.95246 1.000 27.66200 154 LEU A O 1
ATOM 1009 N N . ARG A 1 154 ? 12.87187 11.62746 5.49914 1.000 25.97122 155 ARG A N 1
ATOM 1010 C CA . ARG A 1 154 ? 11.99902 12.48337 4.69594 1.000 26.10531 155 ARG A CA 1
ATOM 1011 C C . ARG A 1 154 ? 12.51225 13.91711 4.64959 1.000 22.94694 155 ARG A C 1
ATOM 1012 O O . ARG A 1 154 ? 12.90324 14.48484 5.67441 1.000 23.10531 155 ARG A O 1
ATOM 1020 N N . ASN A 1 155 ? 12.50653 14.50242 3.45291 1.000 21.56732 156 ASN A N 1
ATOM 1021 C CA . ASN A 1 155 ? 12.98712 15.87213 3.24032 1.000 19.52242 156 ASN A CA 1
ATOM 1022 C C . ASN A 1 155 ? 14.42195 16.04746 3.72936 1.000 20.08300 156 ASN A C 1
ATOM 1023 O O . ASN A 1 155 ? 14.80445 17.09529 4.25596 1.000 21.97530 156 ASN A O 1
ATOM 1028 N N . TYR A 1 156 ? 15.22526 15.00436 3.55174 1.000 18.35618 157 TYR A N 1
ATOM 1029 C CA . TYR A 1 156 ? 16.63573 15.06022 3.90468 1.000 16.93736 157 TYR A CA 1
ATOM 1030 C C . TYR A 1 156 ? 17.37861 15.97368 2.94015 1.000 15.14022 157 TYR A C 1
ATOM 1031 O O . TYR A 1 156 ? 17.15272 15.94020 1.72865 1.000 19.17334 157 TYR A O 1
ATOM 1040 N N . ARG A 1 157 ? 18.26917 16.80426 3.48776 1.000 18.59071 158 ARG A N 1
ATOM 1041 C CA . ARG A 1 157 ? 19.17082 17.60579 2.68435 1.000 18.50835 158 ARG A CA 1
ATOM 1042 C C . ARG A 1 157 ? 20.50674 17.60253 3.40195 1.000 20.25489 158 ARG A C 1
ATOM 1043 O O . ARG A 1 157 ? 20.54787 17.70122 4.62909 1.000 20.25006 158 ARG A O 1
ATOM 1051 N N . SER A 1 158 ? 21.59457 17.45617 2.64942 1.000 17.39594 159 SER A N 1
ATOM 1052 C CA . SER A 1 158 ? 22.91255 17.36625 3.26405 1.000 15.74280 159 SER A CA 1
ATOM 1053 C C . SER A 1 158 ? 23.92304 18.13534 2.43672 1.000 17.66268 159 SER A C 1
ATOM 1054 O O . SER A 1 158 ? 23.72690 18.38765 1.24388 1.000 17.22793 159 SER A O 1
ATOM 1057 N N . VAL A 1 159 ? 24.99995 18.53312 3.10561 1.000 16.11942 160 VAL A N 1
ATOM 1058 C CA . VAL A 1 159 ? 26.12466 19.21376 2.48048 1.000 15.54215 160 VAL A CA 1
ATOM 1059 C C . VAL A 1 159 ? 27.39790 18.54941 2.97633 1.000 17.72293 160 VAL A C 1
ATOM 1060 O O . VAL A 1 159 ? 27.51528 18.23269 4.16539 1.000 16.64573 160 VAL A O 1
ATOM 1064 N N . THR A 1 160 ? 28.34746 18.34534 2.06824 1.000 16.00465 161 THR A N 1
ATOM 1065 C CA . THR A 1 160 ? 29.65194 17.77188 2.37260 1.000 15.69858 161 THR A CA 1
ATOM 1066 C C . THR A 1 160 ? 30.72726 18.74728 1.91888 1.000 16.69775 161 THR A C 1
ATOM 1067 O O . THR A 1 160 ? 30.70052 19.21388 0.77567 1.000 18.09311 161 THR A O 1
ATOM 1071 N N . THR A 1 161 ? 31.68217 19.02792 2.79884 1.000 16.33639 162 THR A N 1
ATOM 1072 C CA . THR A 1 161 ? 32.83054 19.85668 2.45479 1.000 15.98244 162 THR A CA 1
ATOM 1073 C C . THR A 1 161 ? 34.11178 19.11472 2.80817 1.000 18.24301 162 THR A C 1
ATOM 1074 O O . THR A 1 161 ? 34.14621 18.30223 3.73796 1.000 17.65868 162 THR A O 1
ATOM 1078 N N . VAL A 1 162 ? 35.16263 19.38890 2.04167 1.000 17.06817 163 VAL A N 1
ATOM 1079 C CA . VAL A 1 162 ? 36.43724 18.69474 2.17169 1.000 15.49502 163 VAL A CA 1
ATOM 1080 C C . VAL A 1 162 ? 37.51851 19.74202 2.38246 1.000 18.97717 163 VAL A C 1
ATOM 1081 O O . VAL A 1 162 ? 37.55290 20.74875 1.66683 1.000 19.87269 163 VAL A O 1
ATOM 1085 N N . HIS A 1 163 ? 38.40821 19.50726 3.35447 1.000 16.70446 164 HIS A N 1
ATOM 1086 C CA . HIS A 1 163 ? 39.32842 20.54106 3.81745 1.000 16.52134 164 HIS A CA 1
ATOM 1087 C C . HIS A 1 163 ? 40.72140 19.96763 4.02814 1.000 19.04908 164 HIS A C 1
ATOM 1088 O O . HIS A 1 163 ? 40.87070 18.89511 4.61360 1.000 18.80595 164 HIS A O 1
ATOM 1095 N N . GLY A 1 164 ? 41.74539 20.71699 3.63006 1.000 18.24287 165 GLY A N 1
ATOM 1096 C CA . GLY A 1 164 ? 43.12109 20.28111 3.78321 1.000 20.68299 165 GLY A CA 1
ATOM 1097 C C . GLY A 1 164 ? 43.80031 20.82877 5.01912 1.000 22.62255 165 GLY A C 1
ATOM 1098 O O . GLY A 1 164 ? 43.57251 21.96727 5.41820 1.000 25.06157 165 GLY A O 1
ATOM 1099 N N . PHE A 1 165 ? 44.67320 20.00253 5.60189 1.000 21.42048 166 PHE A N 1
ATOM 1100 C CA . PHE A 1 165 ? 45.47676 20.39263 6.74451 1.000 20.59842 166 PHE A CA 1
ATOM 1101 C C . PHE A 1 165 ? 46.92140 19.98817 6.51453 1.000 23.65810 166 PHE A C 1
ATOM 1102 O O . PHE A 1 165 ? 47.20385 19.01887 5.80607 1.000 24.99612 166 PHE A O 1
ATOM 1110 N N . GLU A 1 166 ? 47.82943 20.74871 7.12336 1.000 24.51444 167 GLU A N 1
ATOM 1111 C CA . GLU A 1 166 ? 49.25596 20.49238 7.01712 1.000 25.90195 167 GLU A CA 1
ATOM 1112 C C . GLU A 1 166 ? 49.91715 20.78039 8.35495 1.000 29.81822 167 GLU A C 1
ATOM 1113 O O . GLU A 1 166 ? 49.51886 21.69466 9.08126 1.000 29.53394 167 GLU A O 1
ATOM 1119 N N . ARG A 1 167 ? 50.93725 19.99049 8.67207 1.000 27.15301 168 ARG A N 1
ATOM 1120 C CA . ARG A 1 167 ? 51.75871 20.25534 9.84590 1.000 30.45035 168 ARG A CA 1
ATOM 1121 C C . ARG A 1 167 ? 53.12087 19.62602 9.61403 1.000 31.74237 168 ARG A C 1
ATOM 1122 O O . ARG A 1 167 ? 53.22485 18.40025 9.51568 1.000 33.71797 168 ARG A O 1
ATOM 1130 N N . ASP A 1 168 ? 54.15361 20.46402 9.52479 1.000 34.94263 169 ASP A N 1
ATOM 1131 C CA . ASP A 1 168 ? 55.53168 19.99532 9.37224 1.000 39.52785 169 ASP A CA 1
ATOM 1132 C C . ASP A 1 168 ? 55.67681 19.06313 8.17243 1.000 36.49821 169 ASP A C 1
ATOM 1133 O O . ASP A 1 168 ? 56.35452 18.03459 8.23180 1.000 41.65087 169 ASP A O 1
ATOM 1138 N N . GLY A 1 169 ? 55.01642 19.42284 7.07451 1.000 32.56634 170 GLY A N 1
ATOM 1139 C CA . GLY A 1 169 ? 55.08354 18.66393 5.84758 1.000 31.82166 170 GLY A CA 1
ATOM 1140 C C . GLY A 1 169 ? 54.10150 17.52027 5.75241 1.000 31.09568 170 GLY A C 1
ATOM 1141 O O . GLY A 1 169 ? 53.89567 16.99443 4.65064 1.000 32.05711 170 GLY A O 1
ATOM 1142 N N . GLU A 1 170 ? 53.50281 17.11213 6.86619 1.000 26.98845 171 GLU A N 1
ATOM 1143 C CA . GLU A 1 170 ? 52.48170 16.08253 6.84367 1.000 28.15207 171 GLU A CA 1
ATOM 1144 C C . GLU A 1 170 ? 51.16096 16.69307 6.40463 1.000 27.40274 171 GLU A C 1
ATOM 1145 O O . GLU A 1 170 ? 50.86252 17.85089 6.70405 1.000 26.85615 171 GLU A O 1
ATOM 1151 N N . ILE A 1 171 ? 50.37539 15.90568 5.67758 1.000 25.27621 172 ILE A N 1
ATOM 1152 C CA . ILE A 1 171 ? 49.12777 16.36848 5.07634 1.000 20.07112 172 ILE A CA 1
ATOM 1153 C C . ILE A 1 171 ? 47.99572 15.43489 5.48167 1.000 23.20664 172 ILE A C 1
ATOM 1154 O O . ILE A 1 171 ? 48.16163 14.21018 5.50776 1.000 25.48294 172 ILE A O 1
ATOM 1159 N N . TRP A 1 172 ? 46.83565 16.01144 5.79910 1.000 20.63249 173 TRP A N 1
ATOM 1160 C CA . TRP A 1 172 ? 45.63212 15.21899 5.99538 1.000 20.06711 173 TRP A CA 1
ATOM 1161 C C . TRP A 1 172 ? 44.41990 16.01460 5.53462 1.000 18.72141 173 TRP A C 1
ATOM 1162 O O . TRP A 1 172 ? 44.52134 17.17440 5.12653 1.000 20.44877 173 TRP A O 1
ATOM 1173 N N . THR A 1 173 ? 43.27500 15.36632 5.59254 1.000 18.21388 174 THR A N 1
ATOM 1174 C CA . THR A 1 173 ? 42.01625 15.95418 5.16890 1.000 17.82391 174 THR A CA 1
ATOM 1175 C C . THR A 1 173 ? 40.98937 15.77061 6.27334 1.000 20.43701 174 THR A C 1
ATOM 1176 O O . THR A 1 173 ? 41.01357 14.78222 7.01528 1.000 19.24459 174 THR A O 1
ATOM 1180 N N . VAL A 1 174 ? 40.09634 16.74382 6.39956 1.000 17.78512 175 VAL A N 1
ATOM 1181 C CA . VAL A 1 174 ? 38.87721 16.57471 7.18039 1.000 17.46507 175 VAL A CA 1
ATOM 1182 C C . VAL A 1 174 ? 37.68123 16.70576 6.24530 1.000 17.20140 175 VAL A C 1
ATOM 1183 O O . VAL A 1 174 ? 37.61210 17.64735 5.44197 1.000 17.36188 175 VAL A O 1
ATOM 1187 N N . VAL A 1 175 ? 36.75326 15.75915 6.34061 1.000 15.20409 176 VAL A N 1
ATOM 1188 C CA . VAL A 1 175 ? 35.46545 15.85293 5.662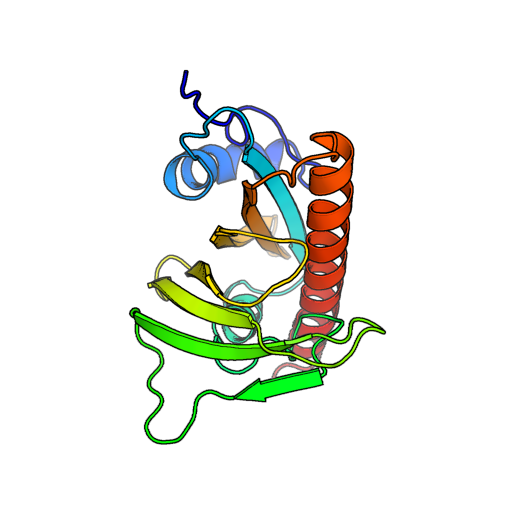29 1.000 14.88897 176 VAL A CA 1
ATOM 1189 C C . VAL A 1 175 ? 34.41442 16.21710 6.69952 1.000 16.40253 176 VAL A C 1
ATOM 1190 O O . VAL A 1 175 ? 34.35355 15.60244 7.77169 1.000 16.79895 176 VAL A O 1
ATOM 1194 N N . LEU A 1 176 ? 33.61297 17.23677 6.39994 1.000 16.02261 177 LEU A N 1
ATOM 1195 C CA . LEU A 1 176 ? 32.47870 17.63291 7.22503 1.000 14.47330 177 LEU A CA 1
ATOM 1196 C C . LEU A 1 176 ? 31.20945 17.30475 6.45745 1.000 15.91704 177 LEU A C 1
ATOM 1197 O O . LEU A 1 176 ? 31.11330 17.60127 5.26457 1.000 16.79846 177 LEU A O 1
ATOM 1202 N N . GLU A 1 177 ? 30.24585 16.67712 7.11723 1.000 15.83072 178 GLU A N 1
ATOM 1203 C CA . GLU A 1 177 ? 28.97668 16.38089 6.45840 1.000 15.10040 178 GLU A CA 1
ATOM 1204 C C . GLU A 1 177 ? 27.86004 16.69487 7.42996 1.000 16.31216 178 GLU A C 1
ATOM 1205 O O . GLU A 1 177 ? 27.84796 16.18050 8.54767 1.000 16.63669 178 GLU A O 1
ATOM 1211 N N . SER A 1 178 ? 26.94554 17.56746 7.02299 1.000 16.28882 179 SER A N 1
ATOM 1212 C CA . SER A 1 178 ? 25.81464 17.93880 7.85558 1.000 15.55891 179 SER A CA 1
ATOM 1213 C C . SER A 1 178 ? 24.52536 17.62229 7.11690 1.000 14.97606 179 SER A C 1
ATOM 1214 O O . SER A 1 178 ? 24.51950 17.41076 5.90235 1.000 16.74880 179 SER A O 1
ATOM 1217 N N . TYR A 1 179 ? 23.42308 17.57702 7.85989 1.000 15.18779 180 TYR A N 1
ATOM 1218 C CA . TYR A 1 179 ? 22.12773 17.33589 7.24123 1.000 14.85524 180 TYR A CA 1
ATOM 1219 C C . TYR A 1 179 ? 21.05465 18.03729 8.04913 1.000 16.38131 180 TYR A C 1
ATOM 1220 O O . TYR A 1 179 ? 21.24814 18.37321 9.22222 1.000 16.89702 180 TYR A O 1
ATOM 1229 N N . VAL A 1 180 ? 19.89509 18.21514 7.41222 1.000 16.78503 181 VAL A N 1
ATOM 1230 C CA . VAL A 1 180 ? 18.62610 18.46796 8.07968 1.000 16.08298 181 VAL A CA 1
ATOM 1231 C C . VAL A 1 180 ? 17.65330 17.40857 7.57063 1.000 17.81839 181 VAL A C 1
ATOM 1232 O O . VAL A 1 180 ? 17.72629 16.98830 6.40994 1.000 18.09821 181 VAL A O 1
ATOM 1236 N N . VAL A 1 181 ? 16.74837 16.95576 8.44299 1.000 17.53719 182 VAL A N 1
ATOM 1237 C CA . VAL A 1 181 ? 15.80671 15.90127 8.07799 1.000 18.59667 182 VAL A CA 1
ATOM 1238 C C . VAL A 1 181 ? 14.57255 16.03758 8.95314 1.000 19.65614 182 VAL A C 1
ATOM 1239 O O . VAL A 1 181 ? 14.63243 16.56239 10.06990 1.000 19.97177 182 VAL A O 1
ATOM 1243 N N . ASP A 1 182 ? 13.44084 15.55179 8.44512 1.000 19.53485 183 ASP A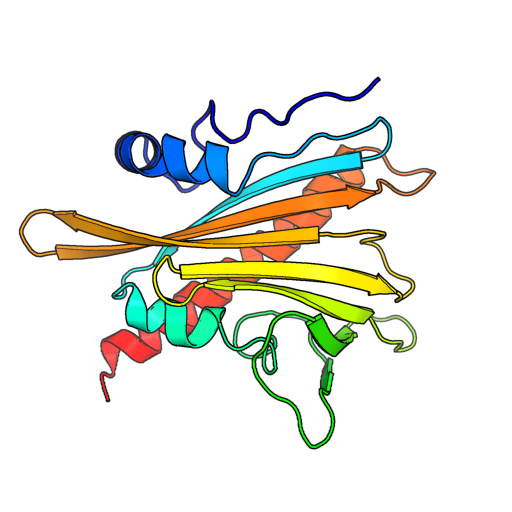 N 1
ATOM 1244 C CA . ASP A 1 182 ? 12.21333 15.55886 9.22130 1.000 21.93862 183 ASP A CA 1
ATOM 1245 C C . ASP A 1 182 ? 12.23972 14.41724 10.22543 1.000 22.76803 183 ASP A C 1
ATOM 1246 O O . ASP A 1 182 ? 12.76118 13.33443 9.94728 1.000 24.66092 183 ASP A O 1
ATOM 1251 N N . VAL A 1 183 ? 11.68748 14.67235 11.40285 1.000 23.38778 184 VAL A N 1
ATOM 1252 C CA . VAL A 1 183 ? 11.48613 13.64469 12.41781 1.000 26.70559 184 VAL A CA 1
ATOM 1253 C C . VAL A 1 183 ? 10.09352 13.06422 12.20237 1.000 29.70800 184 VAL A C 1
ATOM 1254 O O . VAL A 1 183 ? 9.10429 13.80772 12.31232 1.000 27.82916 184 VAL A O 1
ATOM 1258 N N . PRO A 1 184 ? 9.96550 11.77382 11.87966 1.000 29.37112 185 PRO A N 1
ATOM 1259 C CA . PRO A 1 184 ? 8.64086 11.21665 11.57386 1.000 35.54439 185 PRO A CA 1
ATOM 1260 C C . PRO A 1 184 ? 7.72200 11.27561 12.78127 1.000 42.11838 185 PRO A C 1
ATOM 1261 O O . PRO A 1 184 ? 8.16749 11.29465 13.92983 1.000 36.57407 185 PRO A O 1
ATOM 1265 N N . GLU A 1 185 ? 6.42048 11.31326 12.50823 1.000 38.44072 186 GLU A N 1
ATOM 1266 C CA . GLU A 1 185 ? 5.44454 11.26561 13.58543 1.000 46.50855 186 GLU A CA 1
ATOM 1267 C C . GLU A 1 185 ? 5.63644 9.98602 14.38639 1.000 39.29913 186 GLU A C 1
ATOM 1268 O O . GLU A 1 185 ? 5.80559 8.90329 13.81826 1.000 43.22690 186 GLU A O 1
ATOM 1274 N N . GLY A 1 186 ? 5.62805 10.11596 15.71111 1.000 38.54940 187 GLY A N 1
ATOM 1275 C CA . GLY A 1 186 ? 5.86964 8.99603 16.59180 1.000 40.07076 187 GLY A CA 1
ATOM 1276 C C . GLY A 1 186 ? 7.31485 8.81098 16.99643 1.000 47.57847 187 GLY A C 1
ATOM 1277 O O . GLY A 1 186 ? 7.58230 8.06488 17.94761 1.000 45.24196 187 GLY A O 1
ATOM 1278 N N . ASN A 1 187 ? 8.24761 9.46278 16.30376 1.000 44.05441 188 ASN A N 1
ATOM 1279 C CA . ASN A 1 187 ? 9.66716 9.42776 16.62103 1.000 39.98656 188 ASN A CA 1
ATOM 1280 C C . ASN A 1 187 ? 10.01914 10.56639 17.56725 1.000 38.73375 188 ASN A C 1
ATOM 1281 O O . ASN A 1 187 ? 9.42487 11.64637 17.51911 1.000 42.86030 188 ASN A O 1
ATOM 1286 N N . THR A 1 188 ? 11.01689 10.32899 18.41008 1.000 39.65045 189 THR A N 1
ATOM 1287 C CA . THR A 1 188 ? 11.68149 11.42264 19.09749 1.000 37.01494 189 THR A CA 1
ATOM 1288 C C . THR A 1 188 ? 12.78071 11.96933 18.19251 1.000 35.50661 189 THR A C 1
ATOM 1289 O O . THR A 1 188 ? 13.20368 11.31498 17.23518 1.000 40.32062 189 THR A O 1
ATOM 1293 N N . GLU A 1 189 ? 13.23873 13.18926 18.49183 1.000 35.52976 190 GLU A N 1
ATOM 1294 C CA . GLU A 1 189 ? 14.38166 13.71568 17.75195 1.000 34.84223 190 GLU A CA 1
ATOM 1295 C C . GLU A 1 189 ? 15.58258 12.78956 17.88113 1.000 30.07514 190 GLU A C 1
ATOM 1296 O O . GLU A 1 189 ? 16.30193 12.55799 16.90173 1.000 33.77583 190 GLU A O 1
ATOM 1302 N N . GLU A 1 190 ? 15.80338 12.23626 19.07964 1.000 34.25736 191 GLU A N 1
ATOM 1303 C CA . GLU A 1 190 ? 16.92390 11.31897 19.26788 1.000 35.22474 191 GLU A CA 1
ATOM 1304 C C . GLU A 1 190 ? 16.77709 10.08202 18.39040 1.000 33.09586 191 GLU A C 1
ATOM 1305 O O . GLU A 1 190 ? 17.76095 9.61456 17.80586 1.000 34.43524 191 GLU A O 1
ATOM 1311 N N . ASP A 1 191 ? 15.55805 9.54124 18.28649 1.000 32.19527 192 ASP A N 1
ATOM 1312 C CA . ASP A 1 191 ? 15.28665 8.42350 17.38437 1.000 36.26462 192 ASP A CA 1
ATOM 1313 C C . ASP A 1 191 ? 15.90691 8.67762 16.01438 1.000 35.93719 192 ASP A C 1
ATOM 1314 O O . ASP A 1 191 ? 16.74215 7.90581 15.53276 1.000 37.69130 192 ASP A O 1
ATOM 1319 N N . THR A 1 192 ? 15.55284 9.80572 15.40310 1.000 28.04864 193 THR A N 1
ATOM 1320 C CA . THR A 1 192 ? 15.96013 10.08633 14.03573 1.000 24.30403 193 THR A CA 1
ATOM 1321 C C . THR A 1 192 ? 17.42357 10.48786 13.96761 1.000 25.03890 193 THR A C 1
ATOM 1322 O O . THR A 1 192 ? 18.15789 10.02892 13.08434 1.000 22.13522 193 THR A O 1
ATOM 1326 N N . ARG A 1 193 ? 17.85914 11.34390 14.89275 1.000 24.59413 194 ARG A N 1
ATOM 1327 C CA . ARG A 1 193 ? 19.21827 11.87385 14.84530 1.000 24.76446 194 ARG A CA 1
ATOM 1328 C C . ARG A 1 193 ? 20.24777 10.77324 15.05180 1.000 24.45955 194 ARG A C 1
ATOM 1329 O O . ARG A 1 193 ? 21.27442 10.74325 14.36727 1.000 23.40369 194 ARG A O 1
ATOM 1337 N N . LEU A 1 194 ? 19.98821 9.85006 15.97771 1.000 23.57265 195 LEU A N 1
ATOM 1338 C CA . LEU A 1 194 ? 20.94182 8.76907 16.20165 1.000 23.37340 195 LEU A CA 1
ATOM 1339 C C . LEU A 1 194 ? 21.04420 7.86891 14.97649 1.000 25.29446 195 LEU A C 1
ATOM 1340 O O . LEU A 1 194 ? 22.13620 7.40239 14.62724 1.000 22.47312 195 LEU A O 1
ATOM 1345 N N . PHE A 1 195 ? 19.92127 7.63277 14.29530 1.000 20.97480 196 PHE A N 1
ATOM 1346 C CA . PHE A 1 195 ? 19.94548 6.79949 13.09678 1.000 22.64904 196 PHE A CA 1
ATOM 1347 C C . PHE A 1 195 ? 20.68264 7.49052 11.95615 1.000 19.61728 196 PHE A C 1
ATOM 1348 O O . PHE A 1 195 ? 21.59020 6.91006 11.33939 1.000 19.11038 196 PHE A O 1
ATOM 1356 N N . ALA A 1 196 ? 20.31459 8.74255 11.66590 1.000 18.89919 197 ALA A N 1
ATOM 1357 C CA . ALA A 1 196 ? 20.95858 9.46500 10.57843 1.000 18.77688 197 ALA A CA 1
ATOM 1358 C C . ALA A 1 196 ? 22.44121 9.68249 10.85747 1.000 17.57786 197 ALA A C 1
ATOM 1359 O O . ALA A 1 196 ? 23.27818 9.50659 9.96466 1.000 17.95560 197 ALA A O 1
ATOM 1361 N N . ASP A 1 197 ? 22.78733 10.02510 12.10204 1.000 17.83785 198 ASP A N 1
ATOM 1362 C CA . ASP A 1 197 ? 24.19899 10.15563 12.46168 1.000 16.99148 198 ASP A CA 1
ATOM 1363 C C . ASP A 1 197 ? 24.95561 8.85394 12.23513 1.000 19.76348 198 ASP A C 1
ATOM 1364 O O . ASP A 1 197 ? 26.09538 8.87212 11.75257 1.000 18.27849 198 ASP A O 1
ATOM 1369 N N . THR A 1 198 ? 24.37140 7.71822 12.64061 1.000 16.93214 199 THR A N 1
ATOM 1370 C CA . THR A 1 198 ? 25.07170 6.44533 12.50129 1.000 16.71804 199 THR A CA 1
ATOM 1371 C C . THR A 1 198 ? 25.34768 6.13063 11.03567 1.000 18.84588 199 THR A C 1
ATOM 1372 O O . THR A 1 198 ? 26.46206 5.71983 10.67897 1.000 18.80136 199 THR A O 1
ATOM 1376 N N . VAL A 1 199 ? 24.35368 6.33475 10.17326 1.000 17.45546 200 VAL A N 1
ATOM 1377 C CA . VAL A 1 199 ? 24.52837 6.08750 8.74430 1.000 17.96906 200 VAL A CA 1
ATOM 1378 C C . VAL A 1 199 ? 25.60423 6.99403 8.16461 1.000 16.74588 200 VAL A C 1
ATOM 1379 O O . VAL A 1 199 ? 26.50949 6.53515 7.46302 1.000 17.17908 200 VAL A O 1
ATOM 1383 N N . VAL A 1 200 ? 25.52823 8.29382 8.45021 1.000 16.36628 201 VAL A N 1
ATOM 1384 C CA . VAL A 1 200 ? 26.53813 9.22189 7.94073 1.000 16.50725 201 VAL A CA 1
ATOM 1385 C C . VAL A 1 200 ? 27.92758 8.84463 8.44779 1.000 16.45022 201 VAL A C 1
ATOM 1386 O O . VAL A 1 200 ? 28.89610 8.79998 7.67791 1.000 17.72870 201 VAL A O 1
ATOM 1390 N N . LYS A 1 201 ? 28.04804 8.56076 9.74819 1.000 16.23084 202 LYS A N 1
ATOM 1391 C CA . LYS A 1 201 ? 29.35066 8.20708 10.31252 1.000 16.28175 202 LYS A CA 1
ATOM 1392 C C . LYS A 1 201 ? 29.93561 6.96215 9.65157 1.000 17.11767 202 LYS A C 1
ATOM 1393 O O . LYS A 1 201 ? 31.13767 6.91112 9.34874 1.000 18.62884 202 LYS A O 1
ATOM 1399 N N . LEU A 1 202 ? 29.11208 5.93633 9.43605 1.000 16.79918 203 LEU A N 1
ATOM 1400 C CA . LEU A 1 202 ? 29.61386 4.71808 8.80930 1.000 17.08426 203 LEU A CA 1
ATOM 1401 C C . LEU A 1 202 ? 30.03987 4.96673 7.36718 1.000 17.10726 203 LEU A C 1
ATOM 1402 O O . LEU A 1 202 ? 31.06832 4.44351 6.91428 1.000 17.64648 203 LEU A O 1
ATOM 1407 N N . ASN A 1 203 ? 29.27862 5.77550 6.63303 1.000 17.06492 204 ASN A N 1
ATOM 1408 C CA . ASN A 1 203 ? 29.65956 6.07579 5.25912 1.000 15.96285 204 ASN A CA 1
ATOM 1409 C C . ASN A 1 203 ? 30.94828 6.88731 5.20911 1.000 19.17888 204 ASN A C 1
ATOM 1410 O O . ASN A 1 203 ? 31.78552 6.67064 4.32523 1.000 18.55190 204 ASN A O 1
ATOM 1415 N N . LEU A 1 204 ? 31.12925 7.83095 6.14065 1.000 16.73676 205 LEU A N 1
ATOM 1416 C CA . LEU A 1 204 ? 32.38553 8.57946 6.18035 1.000 16.18008 205 LEU A CA 1
ATOM 1417 C C . LEU A 1 204 ? 33.56446 7.67182 6.50422 1.000 19.92197 205 LEU A C 1
ATOM 1418 O O . LEU A 1 204 ? 34.67407 7.90041 6.01016 1.000 17.44074 205 LEU A O 1
ATOM 1423 N N . GLN A 1 205 ? 33.35438 6.64086 7.32979 1.000 16.92282 206 GLN A N 1
ATOM 1424 C CA . GLN A 1 205 ? 34.43304 5.69384 7.59530 1.000 18.00676 206 GLN A CA 1
ATOM 1425 C C . GLN A 1 205 ? 34.79413 4.93056 6.33093 1.000 20.48835 206 GLN A C 1
ATOM 1426 O O . GLN A 1 205 ? 35.97539 4.67463 6.06855 1.000 19.70312 206 GLN A O 1
ATOM 1432 N N . LYS A 1 206 ? 33.78657 4.55927 5.53549 1.000 17.33774 207 LYS A N 1
ATOM 1433 C CA . LYS A 1 206 ? 34.05605 3.92508 4.24854 1.000 19.38364 207 LYS A CA 1
ATOM 1434 C C . LYS A 1 206 ? 34.80104 4.87127 3.32116 1.000 19.85638 207 LYS A C 1
ATOM 1435 O O . LYS A 1 206 ? 35.76700 4.47306 2.65870 1.000 18.83057 207 LYS A O 1
ATOM 1441 N N . LEU A 1 207 ? 34.38736 6.14067 3.28654 1.000 17.05481 208 LEU A N 1
ATOM 1442 C CA . LEU A 1 207 ? 35.10262 7.12552 2.48613 1.000 15.54501 208 LEU A CA 1
ATOM 1443 C C . LEU A 1 207 ? 36.56443 7.20759 2.90502 1.000 16.62510 208 LEU A C 1
ATOM 1444 O O . LEU A 1 207 ? 37.46372 7.22912 2.05711 1.000 18.20655 208 LEU A O 1
ATOM 1449 N N . ALA A 1 208 ? 36.82024 7.21255 4.21298 1.000 17.28255 209 ALA A N 1
ATOM 1450 C CA . ALA A 1 208 ? 38.19571 7.27728 4.69641 1.000 18.08138 209 ALA A CA 1
ATOM 1451 C C . ALA A 1 208 ? 39.00018 6.06663 4.23665 1.000 19.49349 209 ALA A C 1
ATOM 1452 O O . ALA A 1 208 ? 40.14344 6.20597 3.78470 1.000 20.12099 209 ALA A O 1
ATOM 1454 N N . SER A 1 209 ? 38.42650 4.86690 4.35206 1.000 18.85353 210 SER A N 1
ATOM 1455 C CA . SER A 1 209 ? 39.13175 3.65910 3.93008 1.000 20.46964 210 SER A CA 1
ATOM 1456 C C . SER A 1 209 ? 39.41547 3.67555 2.42951 1.000 21.11009 210 SER A C 1
ATOM 1457 O O . SER A 1 209 ? 40.53219 3.36926 1.98739 1.000 21.34881 210 SER A O 1
ATOM 1460 N N . VAL A 1 210 ? 38.40695 4.00831 1.62624 1.000 18.75032 211 VAL A N 1
ATOM 1461 C CA . VAL A 1 210 ? 38.56036 3.98762 0.17204 1.000 20.73361 211 VAL A CA 1
ATOM 1462 C C . VAL A 1 210 ? 39.63051 4.97461 -0.27697 1.000 19.94863 211 VAL A C 1
ATOM 1463 O O . VAL A 1 210 ? 40.50686 4.64325 -1.08994 1.000 22.15976 211 VAL A O 1
ATOM 1467 N N . THR A 1 211 ? 39.57583 6.20208 0.24156 1.000 19.11369 212 THR A N 1
ATOM 1468 C CA . THR A 1 211 ? 40.50141 7.23436 -0.21385 1.000 20.29292 212 THR A CA 1
ATOM 1469 C C . THR A 1 211 ? 41.89453 7.04978 0.36975 1.000 23.67581 212 THR A C 1
ATOM 1470 O O . THR A 1 211 ? 42.87677 7.42301 -0.27428 1.000 23.12326 212 THR A O 1
ATOM 1474 N N . GLU A 1 212 ? 42.01366 6.48964 1.57639 1.000 19.19056 213 GLU A N 1
ATOM 1475 C CA . GLU A 1 212 ? 43.34980 6.17499 2.08252 1.000 21.44425 213 GLU A CA 1
ATOM 1476 C C . GLU A 1 212 ? 44.01557 5.09460 1.24294 1.000 25.90887 213 GLU A C 1
ATOM 1477 O O . GLU A 1 212 ? 45.23094 5.14250 1.01487 1.000 24.97347 213 GLU A O 1
ATOM 1483 N N . THR A 1 213 ? 43.23588 4.12891 0.75289 1.000 23.04108 214 THR A N 1
ATOM 1484 C CA . THR A 1 213 ? 43.79068 3.11512 -0.13880 1.000 25.08936 214 THR A CA 1
ATOM 1485 C C . THR A 1 213 ? 44.25193 3.74289 -1.44639 1.000 27.08986 214 THR A C 1
ATOM 1486 O O . THR A 1 213 ? 45.35702 3.46084 -1.92637 1.000 27.68243 214 THR A O 1
ATOM 1490 N N . LEU A 1 214 ? 43.41832 4.60907 -2.03023 1.000 25.24932 215 LEU A N 1
ATOM 1491 C CA . LEU A 1 214 ? 43.80117 5.30555 -3.25555 1.000 24.92870 215 LEU A CA 1
ATOM 1492 C C . LEU A 1 214 ? 45.07362 6.11428 -3.05346 1.000 29.57483 215 LEU A C 1
ATOM 1493 O O . LEU A 1 214 ? 45.94150 6.15476 -3.93505 1.000 29.84035 215 LEU A O 1
ATOM 1498 N N . ALA A 1 215 ? 45.19964 6.77225 -1.90220 1.000 26.84239 216 ALA A N 1
ATOM 1499 C CA . ALA A 1 215 ? 46.38763 7.57482 -1.63963 1.000 27.97152 216 ALA A CA 1
ATOM 1500 C C . ALA A 1 215 ? 47.62595 6.69699 -1.52946 1.000 30.32032 216 ALA A C 1
ATOM 1501 O O . ALA A 1 215 ? 48.66412 6.99775 -2.12873 1.000 34.67949 216 ALA A O 1
ATOM 1503 N N . ARG A 1 216 ? 47.53566 5.59915 -0.77363 1.000 27.46531 217 ARG A N 1
ATOM 1504 C CA . ARG A 1 216 ? 48.71606 4.77046 -0.54735 1.000 31.11410 217 ARG A CA 1
ATOM 1505 C C . ARG A 1 216 ? 49.20406 4.12677 -1.83661 1.000 43.79552 217 ARG A C 1
ATOM 1506 O O . ARG A 1 216 ? 50.39759 3.83096 -1.96810 1.000 40.56338 217 ARG A O 1
ATOM 1514 N N . GLU A 1 217 ? 48.31494 3.93397 -2.80673 1.000 29.88213 218 GLU A N 1
ATOM 1515 C CA . GLU A 1 217 ? 48.67639 3.26555 -4.04844 1.000 35.68632 218 GLU A CA 1
ATOM 1516 C C . GLU A 1 217 ? 49.01175 4.23064 -5.17843 1.000 36.38787 218 GLU A C 1
ATOM 1517 O O . GLU A 1 217 ? 49.49720 3.78652 -6.22387 1.000 39.52756 218 GLU A O 1
ATOM 1523 N N . ALA A 1 218 ? 48.77732 5.52421 -4.99129 1.000 32.49344 219 ALA A N 1
ATOM 1524 C CA . ALA A 1 218 ? 49.12954 6.56894 -5.97248 1.000 34.25004 219 ALA A CA 1
ATOM 1525 C C . ALA A 1 218 ? 48.35579 6.30371 -7.26959 1.000 45.13173 219 ALA A C 1
ATOM 1526 O O . ALA A 1 218 ? 47.16580 5.95590 -7.21800 1.000 57.36274 219 ALA A O 1
ATOM 1528 N N . GLY A 1 219 ? 48.98212 6.46267 -8.43184 1.000 60.88093 220 GLY A N 1
ATOM 1529 C CA . GLY A 1 219 ? 48.31013 6.24468 -9.70078 1.000 68.40451 220 GLY A CA 1
ATOM 1530 C C . GLY A 1 219 ? 47.25414 7.28734 -10.02320 1.000 69.41503 220 GLY A C 1
ATOM 1531 O O . GLY A 1 219 ? 47.55774 8.47128 -10.19167 1.000 46.73544 220 GLY A O 1
#

B-factor: mean 30.42, std 13.93, range [14.47, 106.97]

Solvent-accessible surface area: 10429 Å² total; per-residue (Å²): 187,29,79,105,7,77,22,36,117,88,65,10,105,47,15,52,90,85,3,32,137,125,7,35,90,25,0,47,100,37,0,34,9,177,32,71,112,48,43,1,8,3,10,9,3,35,72,0,123,4,65,25,101,37,0,6,84,11,10,61,114,9,18,93,2,64,54,19,26,75,118,30,138,57,23,64,48,52,173,143,51,160,48,46,87,40,24,57,10,59,4,20,60,92,47,84,134,127,65,58,55,3,41,12,101,2,46,57,37,46,66,131,122,28,1,15,4,23,18,17,78,33,18,168,74,149,26,141,87,12,102,1,8,8,0,4,25,48,18,105,140,142,59,122,86,17,0,0,0,0,9,0,0,8,0,10,25,40,180,78,64,79,93,126,72,6,78,114,64,1,29,63,46,6,53,69,13,0,89,55,0,9,67,42,0,48,45,79,32,168,119,84,125

Secondary structure (DSSP, 8-state):
--EE--GGGSPPTT--HHHHHHHHHHHHHHS--EE-TTEEEEEEEEEESS-HHHHHHHHT-TT-GGGT-SSEEEEE--TT--S-TT-EEEEEE--SS----EEEEEEEEETTTTEEEEEEEE-SSS-TT-EEEEEEEEEEETTEEEEEEEEEEEEEPPTT--HHHHHHHHHHHHHHHHHHHHHHHHHHHHH--

InterPro domains:
  IPR019587 Polyketide cyclase/dehydrase [PF10604] (72-210)
  IPR023393 START-like domain superfamily [G3DSA:3.30.530.20] (27-231)
  IPR050279 Plant defense and hormone signaling protein [PTHR31213] (65-209)